Protein AF-A0A7W0JXG2-F1 (afdb_monomer_lite)

Sequence (205 aa):
MTPQEGWPNIRAFPPEVPLFDGLKARLDRLFREHTPADPRAYAAGLREALLEAKSGLTAMREGLGTTERELVAERKQLADAERRGRLAGAVPDPETVAVAERYAGRHRERILVLERKLVVQQDELALAEREVQEMSAQYRSAAGGTAGSASVDAAWRDLEAAGATRPASDEDRDVADADRRRREETVEAQLAYLKGKLGDKKRER

Foldseek 3Di:
DDDDDPDDDPPPDPPPPPVVVVLVVVVVVLVVVDPPPDLVVNLVVLLVSLLVLQVVLVVLVVVLVVLVVVLVVLVVQLVVLVVVLVVVVVDPDVVSNVVSVVSSVVSVVVNVVSVVVNVVSVVVSVVSVVVSVVSQVVSCVSVVHPNSVVVSVVVQVVVVVVPDDGRQDPVNVVVVVVVVVVVVVVVVVVVVVVVVVVVVVVVVD

pLDDT: mean 79.82, std 16.75, range [36.41, 98.56]

Structure (mmCIF, N/CA/C/O backbone):
data_AF-A0A7W0JXG2-F1
#
_entry.id   AF-A0A7W0JXG2-F1
#
loop_
_atom_site.group_PDB
_atom_site.id
_atom_site.type_symbol
_atom_site.label_atom_id
_atom_site.label_alt_id
_atom_site.label_comp_id
_atom_site.label_asym_id
_atom_site.label_entity_id
_atom_site.label_seq_id
_atom_site.pdbx_PDB_ins_code
_atom_site.Cartn_x
_atom_site.Cartn_y
_atom_site.Cartn_z
_atom_site.occupancy
_atom_site.B_iso_or_equiv
_atom_site.auth_seq_id
_atom_site.auth_comp_id
_atom_site.auth_asym_id
_atom_site.auth_atom_id
_atom_site.pdbx_PDB_model_num
ATOM 1 N N . MET A 1 1 ? -23.521 30.916 25.956 1.00 36.41 1 MET A N 1
ATOM 2 C CA . MET A 1 1 ? -22.355 30.022 26.118 1.00 36.41 1 MET A CA 1
ATOM 3 C C . MET A 1 1 ? -22.480 28.915 25.091 1.00 36.41 1 MET A C 1
ATOM 5 O O . MET A 1 1 ? -23.293 28.023 25.270 1.00 36.41 1 MET A O 1
ATOM 9 N N . THR A 1 2 ? -21.778 29.040 23.970 1.00 38.69 2 THR A N 1
ATOM 10 C CA . THR A 1 2 ? -21.726 28.031 22.906 1.00 38.69 2 THR A CA 1
ATOM 11 C C . THR A 1 2 ? -20.544 27.095 23.178 1.00 38.69 2 THR A C 1
ATOM 13 O O . THR A 1 2 ? -19.447 27.597 23.435 1.00 38.69 2 THR A O 1
ATOM 16 N N . PRO A 1 3 ? -20.715 25.761 23.163 1.00 47.50 3 PRO A N 1
ATOM 17 C CA . PRO A 1 3 ? -19.589 24.855 23.303 1.00 47.50 3 PRO A CA 1
ATOM 18 C C . PRO A 1 3 ? -18.863 24.756 21.961 1.00 47.50 3 PRO A C 1
ATOM 20 O O . PRO A 1 3 ? -19.457 24.409 20.943 1.00 47.50 3 PRO A O 1
ATOM 23 N N . GLN A 1 4 ? -17.573 25.092 21.968 1.00 40.12 4 GLN A N 1
ATOM 24 C CA . GLN A 1 4 ? -16.677 24.828 20.853 1.00 40.12 4 GLN A CA 1
ATOM 25 C C . GLN A 1 4 ? -16.460 23.319 20.725 1.00 40.12 4 GLN A C 1
ATOM 27 O O . GLN A 1 4 ? -15.814 22.696 21.567 1.00 40.12 4 GLN A O 1
ATOM 32 N N . GLU A 1 5 ? -16.991 22.734 19.657 1.00 40.34 5 GLU A N 1
ATOM 33 C CA . GLU A 1 5 ? -16.612 21.402 19.212 1.00 40.34 5 GLU A CA 1
ATOM 34 C C . GLU A 1 5 ? -15.186 21.463 18.644 1.00 40.34 5 GLU A C 1
ATOM 36 O O . GLU A 1 5 ? -14.931 22.041 17.588 1.00 40.34 5 GLU A O 1
ATOM 41 N N . GLY A 1 6 ? -14.228 20.894 19.374 1.00 38.97 6 GLY A N 1
ATOM 42 C CA . GLY A 1 6 ? -12.866 20.671 18.899 1.00 38.97 6 GLY A CA 1
ATOM 43 C C . GLY A 1 6 ? -12.814 19.432 18.011 1.00 38.97 6 GLY A C 1
ATOM 44 O O . GLY A 1 6 ? -12.586 18.323 18.492 1.00 38.97 6 GLY A O 1
ATOM 45 N N . TRP A 1 7 ? -13.047 19.617 16.715 1.00 50.09 7 TRP A N 1
ATOM 46 C CA . TRP A 1 7 ? -12.911 18.582 15.692 1.00 50.09 7 TRP A CA 1
ATOM 47 C C . TRP A 1 7 ? -11.423 18.347 15.369 1.00 50.09 7 TRP A C 1
ATOM 49 O O . TRP A 1 7 ? -10.731 19.302 15.008 1.00 50.09 7 TRP A O 1
ATOM 59 N N . PRO A 1 8 ? -10.888 17.113 15.427 1.00 42.25 8 PRO A N 1
ATOM 60 C CA . PRO A 1 8 ? -9.591 16.839 14.834 1.00 42.25 8 PRO A CA 1
ATOM 61 C C . PRO A 1 8 ? -9.745 16.796 13.309 1.00 42.25 8 PRO A C 1
ATOM 63 O O . PRO A 1 8 ? -10.365 15.897 12.748 1.00 42.25 8 PRO A O 1
ATOM 66 N N . ASN A 1 9 ? -9.186 17.832 12.687 1.00 40.38 9 ASN A N 1
ATOM 67 C CA . ASN A 1 9 ? -8.859 18.017 11.276 1.00 40.38 9 ASN A CA 1
ATOM 68 C C . ASN A 1 9 ? -8.860 16.703 10.463 1.00 40.38 9 ASN A C 1
ATOM 70 O O . ASN A 1 9 ? -7.904 15.922 10.522 1.00 40.38 9 ASN A O 1
ATOM 74 N N . ILE A 1 10 ? -9.936 16.470 9.700 1.00 44.62 10 ILE A N 1
ATOM 75 C CA . ILE A 1 10 ? -9.960 15.483 8.618 1.00 44.62 10 ILE A CA 1
ATOM 76 C C . ILE A 1 10 ? -8.889 15.962 7.646 1.00 44.62 10 ILE A C 1
ATOM 78 O O . ILE A 1 10 ? -9.117 16.916 6.906 1.00 44.62 10 ILE A O 1
ATOM 82 N N . ARG A 1 11 ? -7.695 15.357 7.690 1.00 42.81 11 ARG A N 1
ATOM 83 C CA . ARG A 1 11 ? -6.683 15.579 6.659 1.00 42.81 11 ARG A CA 1
ATOM 84 C C . ARG A 1 11 ? -7.369 15.285 5.333 1.00 42.81 11 ARG A C 1
ATOM 86 O O . ARG A 1 11 ? -7.703 14.133 5.064 1.00 42.81 11 ARG A O 1
ATOM 93 N N . ALA A 1 12 ? -7.645 16.341 4.571 1.00 42.06 12 ALA A N 1
ATOM 94 C CA . ALA A 1 12 ? -8.131 16.232 3.215 1.00 42.06 12 ALA A CA 1
ATOM 95 C C . ALA A 1 12 ? -7.192 15.265 2.495 1.00 42.06 12 ALA A C 1
ATOM 97 O O . ALA A 1 12 ? -5.982 15.503 2.436 1.00 42.06 12 ALA A O 1
ATOM 98 N N . PHE A 1 13 ? -7.739 14.142 2.035 1.00 43.66 13 PHE A N 1
ATOM 99 C CA . PHE A 1 13 ? -7.026 13.299 1.096 1.00 43.66 13 PHE A CA 1
ATOM 100 C C . PHE A 1 13 ? -6.722 14.189 -0.111 1.00 43.66 13 PHE A C 1
ATOM 102 O O . PHE A 1 13 ? -7.659 14.795 -0.643 1.00 43.66 13 PHE A O 1
ATOM 109 N N . PRO A 1 14 ? -5.444 14.368 -0.491 1.00 45.09 14 PRO A N 1
ATOM 110 C CA . PRO A 1 14 ? -5.141 15.118 -1.695 1.00 45.09 14 PRO A CA 1
ATOM 111 C C . PRO A 1 14 ? -5.881 14.446 -2.859 1.00 45.09 14 PRO A C 1
ATOM 113 O O . PRO A 1 14 ? -5.979 13.215 -2.869 1.00 45.09 14 PRO A O 1
ATOM 116 N N . PRO A 1 15 ? -6.439 15.214 -3.810 1.00 43.84 15 PRO A N 1
ATOM 117 C CA . PRO A 1 15 ? -6.987 14.620 -5.015 1.00 43.84 15 PRO A CA 1
ATOM 118 C C . PRO A 1 15 ? -5.847 13.870 -5.703 1.00 43.84 15 PRO A C 1
ATOM 120 O O . PRO A 1 15 ? -4.883 14.486 -6.161 1.00 43.84 15 PRO A O 1
ATOM 123 N N . GLU A 1 16 ? -5.927 12.540 -5.726 1.00 52.06 16 GLU A N 1
ATOM 124 C CA . GLU A 1 16 ? -5.092 11.736 -6.605 1.00 52.06 16 GLU A CA 1
ATOM 125 C C . GLU A 1 16 ? -5.496 12.128 -8.025 1.00 52.06 16 GLU A C 1
ATOM 127 O O . GLU A 1 16 ? -6.543 11.737 -8.538 1.00 52.06 16 GLU A O 1
ATOM 132 N N . VAL A 1 17 ? -4.700 13.001 -8.640 1.00 48.72 17 VAL A N 1
ATOM 133 C CA . VAL A 1 17 ? -4.700 13.131 -10.093 1.00 48.72 17 VAL A CA 1
ATOM 134 C C . VAL A 1 17 ? -4.421 11.719 -10.607 1.00 48.72 17 VAL A C 1
ATOM 136 O O . VAL A 1 17 ? -3.438 11.134 -10.143 1.00 48.72 17 VAL A O 1
ATOM 139 N N . PRO A 1 18 ? -5.244 11.141 -11.500 1.00 56.22 18 PRO A N 1
ATOM 140 C CA . PRO A 1 18 ? -4.969 9.819 -12.036 1.00 56.22 18 PRO A CA 1
ATOM 141 C C . PRO A 1 18 ? -3.676 9.904 -12.852 1.00 56.22 18 PRO A C 1
ATOM 143 O O . PRO A 1 18 ? -3.666 10.263 -14.028 1.00 56.22 18 PRO A O 1
ATOM 146 N N . LEU A 1 19 ? -2.556 9.605 -12.187 1.00 57.50 19 LEU A N 1
ATOM 147 C CA . LEU A 1 19 ? -1.200 9.546 -12.736 1.00 57.50 19 LEU A CA 1
ATOM 148 C C . LEU A 1 19 ? -1.177 8.652 -13.986 1.00 57.50 19 LEU A C 1
ATOM 150 O O . LEU A 1 19 ? -0.468 8.911 -14.957 1.00 57.50 19 LEU A O 1
ATOM 154 N N . PHE A 1 20 ? -2.046 7.644 -13.961 1.00 56.09 20 PHE A N 1
ATOM 155 C CA . PHE A 1 20 ? -2.240 6.663 -15.003 1.00 56.09 20 PHE A CA 1
ATOM 156 C C . PHE A 1 20 ? -2.844 7.225 -16.296 1.00 56.09 20 PHE A C 1
ATOM 158 O O . PHE A 1 20 ? -2.398 6.865 -17.384 1.00 56.09 20 PHE A O 1
ATOM 165 N N . ASP A 1 21 ? -3.780 8.174 -16.209 1.00 54.09 21 ASP A N 1
ATOM 166 C CA . ASP A 1 21 ? -4.360 8.813 -17.398 1.00 54.09 21 ASP A CA 1
ATOM 167 C C . ASP A 1 21 ? -3.335 9.711 -18.101 1.00 54.09 21 ASP A C 1
ATOM 169 O O . ASP A 1 21 ? -3.274 9.756 -19.332 1.00 54.09 21 ASP A O 1
ATOM 173 N N . GLY A 1 22 ? -2.473 10.377 -17.325 1.00 61.12 22 GLY A N 1
ATOM 174 C CA . GLY A 1 22 ? -1.347 11.147 -17.851 1.00 61.12 22 GLY A CA 1
ATOM 175 C C . GLY A 1 22 ? -0.308 10.261 -18.541 1.00 61.12 22 GLY A C 1
ATOM 176 O O . GLY A 1 22 ? 0.143 10.585 -19.643 1.00 61.12 22 GLY A O 1
ATOM 177 N N . LEU A 1 23 ? 0.021 9.116 -17.935 1.00 66.69 23 LEU A N 1
ATOM 178 C CA . LEU A 1 23 ? 0.948 8.133 -18.495 1.00 66.69 23 LEU A CA 1
ATOM 179 C C . LEU A 1 23 ? 0.395 7.505 -19.780 1.00 66.69 23 LEU A C 1
ATOM 181 O O . LEU A 1 23 ? 1.095 7.459 -20.789 1.00 66.69 23 LEU A O 1
ATOM 185 N N . LYS A 1 24 ? -0.877 7.094 -19.782 1.00 65.75 24 LYS A N 1
ATOM 186 C CA . LYS A 1 24 ? -1.551 6.499 -20.942 1.00 65.75 24 LYS A CA 1
ATOM 187 C C . LYS A 1 24 ? -1.678 7.490 -22.097 1.00 65.75 24 LYS A C 1
ATOM 189 O O . LYS A 1 24 ? -1.347 7.144 -23.226 1.00 65.75 24 LYS A O 1
ATOM 194 N N . ALA A 1 25 ? -2.069 8.737 -21.829 1.00 62.81 25 ALA A N 1
ATOM 195 C CA . ALA A 1 25 ? -2.131 9.780 -22.855 1.00 62.81 25 ALA A CA 1
ATOM 196 C C . ALA A 1 25 ? -0.746 10.099 -23.443 1.00 62.81 25 ALA A C 1
ATOM 198 O O . ALA A 1 25 ? -0.622 10.381 -24.638 1.00 62.81 25 ALA A O 1
ATOM 199 N N . ARG A 1 26 ? 0.306 10.032 -22.618 1.00 62.12 26 ARG A N 1
ATOM 200 C CA . ARG A 1 26 ? 1.692 10.226 -23.053 1.00 62.12 26 ARG A CA 1
ATOM 201 C C . ARG A 1 26 ? 2.206 9.037 -23.863 1.00 62.12 26 ARG A C 1
ATOM 203 O O . ARG A 1 26 ? 2.818 9.263 -24.901 1.00 62.12 26 ARG A O 1
ATOM 210 N N . LEU A 1 27 ? 1.898 7.806 -23.459 1.00 68.25 27 LEU A N 1
ATOM 211 C CA . LEU A 1 27 ? 2.199 6.584 -24.210 1.00 68.25 27 LEU A CA 1
ATOM 212 C C . LEU A 1 27 ? 1.473 6.566 -25.558 1.00 68.25 27 LEU A C 1
ATOM 214 O O . LEU A 1 27 ? 2.107 6.365 -26.588 1.00 68.25 27 LEU A O 1
ATOM 218 N N . ASP A 1 28 ? 0.178 6.882 -25.585 1.00 68.25 28 ASP A N 1
ATOM 219 C CA . ASP A 1 28 ? -0.609 6.973 -26.818 1.00 68.25 28 ASP A CA 1
ATOM 220 C C . ASP A 1 28 ? -0.091 8.055 -27.772 1.00 68.25 28 ASP A C 1
ATOM 222 O O . ASP A 1 28 ? -0.267 7.945 -28.988 1.00 68.25 28 ASP A O 1
ATOM 226 N N . ARG A 1 29 ? 0.527 9.116 -27.243 1.00 64.81 29 ARG A N 1
ATOM 227 C CA . ARG A 1 29 ? 1.221 10.131 -28.042 1.00 64.81 29 ARG A CA 1
ATOM 228 C C . ARG A 1 29 ? 2.536 9.592 -28.601 1.00 64.81 29 ARG A C 1
ATOM 230 O O . ARG A 1 29 ? 2.790 9.738 -29.791 1.00 64.81 29 ARG A O 1
ATOM 237 N N . LEU A 1 30 ? 3.320 8.918 -27.765 1.00 61.66 30 LEU A N 1
ATOM 238 C CA . LEU A 1 30 ? 4.614 8.331 -28.118 1.00 61.66 30 LEU A CA 1
ATOM 239 C C . LEU A 1 30 ? 4.469 7.243 -29.196 1.00 61.66 30 LEU A C 1
ATOM 241 O O . LEU A 1 30 ? 5.258 7.186 -30.134 1.00 61.66 30 LEU A O 1
ATOM 245 N N . PHE A 1 31 ? 3.409 6.434 -29.115 1.00 64.94 31 PHE A N 1
ATOM 246 C CA . PHE A 1 31 ? 3.072 5.435 -30.130 1.00 64.94 31 PHE A CA 1
ATOM 247 C C . PHE A 1 31 ? 2.508 6.050 -31.421 1.00 64.94 31 PHE A C 1
ATOM 249 O O . PHE A 1 31 ? 2.726 5.496 -32.496 1.00 64.94 31 PHE A O 1
ATOM 256 N N . ARG A 1 32 ? 1.815 7.199 -31.351 1.00 60.06 32 ARG A N 1
ATOM 257 C CA . ARG A 1 32 ? 1.292 7.909 -32.537 1.00 60.06 32 ARG A CA 1
ATOM 258 C C . ARG A 1 32 ? 2.357 8.701 -33.296 1.00 60.06 32 ARG A C 1
ATOM 260 O O . ARG A 1 32 ? 2.255 8.820 -34.513 1.00 60.06 32 ARG A O 1
ATOM 267 N N . GLU A 1 33 ? 3.359 9.240 -32.606 1.00 55.81 33 GLU A N 1
ATOM 268 C CA . GLU A 1 33 ? 4.417 10.061 -33.214 1.00 55.81 33 GLU A CA 1
ATOM 269 C C . GLU A 1 33 ? 5.571 9.220 -33.812 1.00 55.81 33 GLU A C 1
ATOM 271 O O . GLU A 1 33 ? 6.369 9.741 -34.593 1.00 55.81 33 GLU A O 1
ATOM 276 N N . HIS A 1 34 ? 5.641 7.908 -33.540 1.00 50.28 34 HIS A N 1
ATOM 277 C CA . HIS A 1 34 ? 6.722 7.031 -34.011 1.00 50.28 34 HIS A CA 1
ATOM 278 C C . HIS A 1 34 ? 6.256 5.912 -34.963 1.00 50.28 34 HIS A C 1
ATOM 280 O O . HIS A 1 34 ? 6.024 4.774 -34.573 1.00 50.28 34 HIS A O 1
ATOM 286 N N . THR A 1 35 ? 6.234 6.214 -36.264 1.00 50.00 35 THR A N 1
ATOM 287 C CA . THR A 1 35 ? 6.573 5.225 -37.318 1.00 50.00 35 THR A CA 1
ATOM 288 C C . THR A 1 35 ? 8.120 5.148 -37.370 1.00 50.00 35 THR A C 1
ATOM 290 O O . THR A 1 35 ? 8.752 6.167 -37.081 1.00 50.00 35 THR A O 1
ATOM 293 N N . PRO A 1 36 ? 8.784 3.996 -37.616 1.00 50.53 36 PRO A N 1
ATOM 294 C CA . PRO A 1 36 ? 10.115 3.701 -37.069 1.00 50.53 36 PRO A CA 1
ATOM 295 C C . PRO A 1 36 ? 11.222 4.507 -37.765 1.00 50.53 36 PRO A C 1
ATOM 297 O O . PRO A 1 36 ? 11.806 4.055 -38.744 1.00 50.53 36 PRO A O 1
ATOM 300 N N . ALA A 1 37 ? 11.508 5.709 -37.267 1.00 55.19 37 ALA A N 1
ATOM 301 C CA . ALA A 1 37 ? 12.565 6.562 -37.809 1.00 55.19 37 ALA A CA 1
ATOM 302 C C . ALA A 1 37 ? 13.879 6.470 -37.012 1.00 55.19 37 ALA A C 1
ATOM 304 O O . ALA A 1 37 ? 14.941 6.674 -37.589 1.00 55.19 37 ALA A O 1
ATOM 305 N N . ASP A 1 38 ? 13.841 6.107 -35.722 1.00 72.56 38 ASP A N 1
ATOM 306 C CA . ASP A 1 38 ? 15.058 5.865 -34.937 1.00 72.56 38 ASP A CA 1
ATOM 307 C C . ASP A 1 38 ? 14.810 4.912 -33.743 1.00 72.56 38 ASP A C 1
ATOM 309 O O . ASP A 1 38 ? 14.254 5.320 -32.717 1.00 72.56 38 ASP A O 1
ATOM 313 N N . PRO A 1 39 ? 15.245 3.640 -33.834 1.00 75.06 39 PRO A N 1
ATOM 314 C CA . PRO A 1 39 ? 15.178 2.680 -32.731 1.00 75.06 39 PRO A CA 1
ATOM 315 C C . PRO A 1 39 ? 15.864 3.161 -31.445 1.00 75.06 39 PRO A C 1
ATOM 317 O O . PRO A 1 39 ? 15.450 2.778 -30.350 1.00 75.06 39 PRO A O 1
ATOM 320 N N . ARG A 1 40 ? 16.897 4.013 -31.548 1.00 79.06 40 ARG A N 1
ATOM 321 C CA . ARG A 1 40 ? 17.605 4.546 -30.375 1.00 79.06 40 ARG A CA 1
ATOM 322 C C . ARG A 1 40 ? 16.776 5.594 -29.649 1.00 79.06 40 ARG A C 1
ATOM 324 O O . ARG A 1 40 ? 16.708 5.548 -28.423 1.00 79.06 40 ARG A O 1
ATOM 331 N N . ALA A 1 41 ? 16.124 6.492 -30.385 1.00 80.94 41 ALA A N 1
ATOM 332 C CA . ALA A 1 41 ? 15.205 7.469 -29.807 1.00 80.94 41 ALA A CA 1
ATOM 333 C C . ALA A 1 41 ? 14.031 6.776 -29.095 1.00 80.94 41 ALA A C 1
ATOM 335 O O . ALA A 1 41 ? 13.697 7.128 -27.965 1.00 80.94 41 ALA A O 1
ATOM 336 N N . TYR A 1 42 ? 13.476 5.722 -29.704 1.00 78.94 42 TYR A N 1
ATOM 337 C CA . TYR A 1 42 ? 12.428 4.908 -29.085 1.00 78.94 42 TYR A CA 1
ATOM 338 C C . TYR A 1 42 ? 12.901 4.228 -27.788 1.00 78.94 42 TYR A C 1
ATOM 340 O O . TYR A 1 42 ? 12.234 4.315 -26.756 1.00 78.94 42 TYR A O 1
ATOM 348 N N . ALA A 1 43 ? 14.085 3.606 -27.801 1.00 84.31 43 ALA A N 1
ATOM 349 C CA . ALA A 1 43 ? 14.665 2.990 -26.608 1.00 84.31 43 ALA A CA 1
ATOM 350 C C . ALA A 1 43 ? 14.951 4.015 -25.492 1.00 84.31 43 ALA A C 1
ATOM 352 O O . ALA A 1 43 ? 14.744 3.713 -24.317 1.00 84.31 43 ALA A O 1
ATOM 353 N N . ALA A 1 44 ? 15.390 5.229 -25.839 1.00 84.94 44 ALA A N 1
ATOM 354 C CA . ALA A 1 44 ? 15.604 6.306 -24.874 1.00 84.94 44 ALA A CA 1
ATOM 355 C C . ALA A 1 44 ? 14.289 6.765 -24.219 1.00 84.94 44 ALA A C 1
ATOM 357 O O . ALA A 1 44 ? 14.241 6.900 -22.997 1.00 84.94 44 ALA A O 1
ATOM 358 N N . GLY A 1 45 ? 13.215 6.921 -25.001 1.00 84.38 45 GLY A N 1
ATOM 359 C CA . GLY A 1 45 ? 11.887 7.252 -24.473 1.00 84.38 45 GLY A CA 1
ATOM 360 C C . GLY A 1 45 ? 11.328 6.164 -23.550 1.00 84.38 45 GLY A C 1
ATOM 361 O O . GLY A 1 45 ? 10.835 6.462 -22.464 1.00 84.38 45 GLY A O 1
ATOM 362 N N . LEU A 1 46 ? 11.477 4.888 -23.928 1.00 85.00 46 LEU A N 1
ATOM 363 C CA . LEU A 1 46 ? 11.092 3.755 -23.078 1.00 85.00 46 LEU A CA 1
ATOM 364 C C . LEU A 1 46 ? 11.889 3.698 -21.771 1.00 85.00 46 LEU A C 1
ATOM 366 O O . LEU A 1 46 ? 11.327 3.395 -20.722 1.00 85.00 46 LEU A O 1
ATOM 370 N N . ARG A 1 47 ? 13.193 3.995 -21.816 1.00 86.94 47 ARG A N 1
ATOM 371 C CA . ARG A 1 47 ? 14.036 4.075 -20.618 1.00 86.94 47 ARG A CA 1
ATOM 372 C C . ARG A 1 47 ? 13.512 5.132 -19.649 1.00 86.94 47 ARG A C 1
ATOM 374 O O . ARG A 1 47 ? 13.396 4.834 -18.467 1.00 86.94 47 ARG A O 1
ATOM 381 N N . GLU A 1 48 ? 13.219 6.340 -20.127 1.00 88.00 48 GLU A N 1
ATOM 382 C CA . GLU A 1 48 ? 12.702 7.428 -19.285 1.00 88.00 48 GLU A CA 1
ATOM 383 C C . GLU A 1 48 ? 11.355 7.050 -18.652 1.00 88.00 48 GLU A C 1
ATOM 385 O O . GLU A 1 48 ? 11.214 7.112 -17.431 1.00 88.00 48 GLU A O 1
ATOM 390 N N . ALA A 1 49 ? 10.419 6.536 -19.457 1.00 87.31 49 ALA A N 1
ATOM 391 C CA . ALA A 1 49 ? 9.120 6.065 -18.976 1.00 87.31 49 ALA A CA 1
ATOM 392 C C . ALA A 1 49 ? 9.248 4.933 -17.939 1.00 87.31 4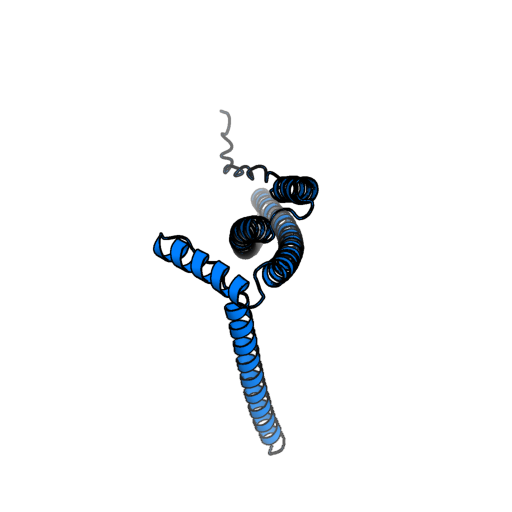9 ALA A C 1
ATOM 394 O O . ALA A 1 49 ? 8.510 4.900 -16.956 1.00 87.31 49 ALA A O 1
ATOM 395 N N . LEU A 1 50 ? 10.213 4.022 -18.109 1.00 88.38 50 LEU A N 1
ATOM 396 C CA . LEU A 1 50 ? 10.491 2.956 -17.143 1.00 88.38 50 LEU A CA 1
ATOM 397 C C . LEU A 1 50 ? 11.069 3.470 -15.827 1.00 88.38 50 LEU A C 1
ATOM 399 O O . LEU A 1 50 ? 10.750 2.916 -14.775 1.00 88.38 50 LEU A O 1
ATOM 403 N N . LEU A 1 51 ? 11.930 4.490 -15.863 1.00 88.56 51 LEU A N 1
ATOM 404 C CA . LEU A 1 51 ? 12.433 5.126 -14.643 1.00 88.56 51 LEU A CA 1
ATOM 405 C C . LEU A 1 51 ? 11.280 5.789 -13.882 1.00 88.56 51 LEU A C 1
ATOM 407 O O . LEU A 1 51 ? 11.127 5.555 -12.683 1.00 88.56 51 LEU A O 1
ATOM 411 N N . GLU A 1 52 ? 10.422 6.529 -14.582 1.00 87.12 52 GLU A N 1
ATOM 412 C CA . GLU A 1 52 ? 9.243 7.159 -13.987 1.00 87.12 52 GLU A CA 1
ATOM 413 C C . GLU A 1 52 ? 8.284 6.113 -13.394 1.00 87.12 52 GLU A C 1
ATOM 415 O O . GLU A 1 52 ? 7.956 6.178 -12.208 1.00 87.12 52 GLU A O 1
ATOM 420 N N . ALA A 1 53 ? 7.921 5.082 -14.160 1.00 86.75 53 ALA A N 1
ATOM 421 C CA . ALA A 1 53 ? 7.011 4.032 -13.708 1.00 86.75 53 ALA A CA 1
ATOM 422 C C . ALA A 1 53 ? 7.564 3.242 -12.510 1.00 86.75 53 ALA A C 1
ATOM 424 O O . ALA A 1 53 ? 6.840 2.965 -11.553 1.00 86.75 53 ALA A O 1
ATOM 425 N N . LYS A 1 54 ? 8.868 2.927 -12.506 1.00 88.19 54 LYS A N 1
ATOM 426 C CA . LYS A 1 54 ? 9.518 2.266 -11.363 1.00 88.19 54 LYS A CA 1
ATOM 427 C C . LYS A 1 54 ? 9.511 3.148 -10.111 1.00 88.19 54 LYS A C 1
ATOM 429 O O . LYS A 1 54 ? 9.336 2.616 -9.018 1.00 88.19 54 LYS A O 1
ATOM 434 N N . SER A 1 55 ? 9.654 4.467 -10.256 1.00 88.44 55 SER A N 1
ATOM 435 C CA . SER A 1 55 ? 9.521 5.400 -9.129 1.00 88.44 55 SER A CA 1
ATOM 436 C C . SER A 1 55 ? 8.085 5.442 -8.586 1.00 88.44 55 SER A C 1
ATOM 438 O O . SER A 1 55 ? 7.883 5.377 -7.372 1.00 88.44 55 SER A O 1
ATOM 440 N N . GLY A 1 56 ? 7.089 5.431 -9.481 1.00 87.25 56 GLY A N 1
ATOM 441 C CA . GLY A 1 56 ? 5.670 5.328 -9.139 1.00 87.25 56 GLY A CA 1
ATOM 442 C C . GLY A 1 56 ? 5.348 4.055 -8.354 1.00 87.25 56 GLY A C 1
ATOM 443 O O . GLY A 1 56 ? 4.683 4.128 -7.323 1.00 87.25 56 GLY A O 1
ATOM 444 N N . LEU A 1 57 ? 5.900 2.904 -8.758 1.00 90.00 57 LEU A N 1
ATOM 445 C CA . LEU A 1 57 ? 5.746 1.647 -8.015 1.00 90.00 57 LEU A CA 1
ATOM 446 C C . LEU A 1 57 ? 6.271 1.734 -6.577 1.00 90.00 57 LEU A C 1
ATOM 448 O O . LEU A 1 57 ? 5.650 1.182 -5.668 1.00 90.00 57 LEU A O 1
ATOM 452 N N . THR A 1 58 ? 7.396 2.417 -6.346 1.00 87.94 58 THR A N 1
ATOM 453 C CA . THR A 1 58 ? 7.902 2.644 -4.981 1.00 87.94 58 THR A CA 1
ATOM 454 C C . THR A 1 58 ? 6.894 3.439 -4.161 1.00 87.94 58 THR A C 1
ATOM 456 O O . THR A 1 58 ? 6.518 3.002 -3.075 1.00 87.94 58 THR A O 1
ATOM 459 N N . ALA A 1 59 ? 6.387 4.548 -4.705 1.00 87.25 59 ALA A N 1
ATOM 460 C CA . ALA A 1 59 ? 5.397 5.377 -4.024 1.00 87.25 59 ALA A CA 1
ATOM 461 C C . ALA A 1 59 ? 4.096 4.607 -3.722 1.00 87.25 59 ALA A C 1
ATOM 463 O O . ALA A 1 59 ? 3.544 4.733 -2.629 1.00 87.25 59 ALA A O 1
ATOM 464 N N . MET A 1 60 ? 3.628 3.756 -4.644 1.00 90.75 60 MET A N 1
ATOM 465 C CA . MET A 1 60 ? 2.451 2.904 -4.424 1.00 90.75 60 MET A CA 1
ATOM 466 C C . MET A 1 60 ? 2.673 1.903 -3.286 1.00 90.75 60 MET A C 1
ATOM 468 O O . MET A 1 60 ? 1.813 1.758 -2.418 1.00 90.75 60 MET A O 1
ATOM 472 N N . ARG A 1 61 ? 3.842 1.252 -3.241 1.00 93.38 61 ARG A N 1
ATOM 473 C CA . ARG A 1 61 ? 4.202 0.316 -2.161 1.00 93.38 61 ARG A CA 1
ATOM 474 C C . ARG A 1 61 ? 4.321 1.012 -0.809 1.00 93.38 61 ARG A C 1
ATOM 476 O O . ARG A 1 61 ? 3.842 0.490 0.195 1.00 93.38 61 ARG A O 1
ATOM 483 N N . GLU A 1 62 ? 4.915 2.201 -0.766 1.00 90.94 62 GLU A N 1
ATOM 484 C CA . GLU A 1 62 ? 4.979 3.016 0.453 1.00 90.94 62 GLU A CA 1
ATOM 485 C C . GLU A 1 62 ? 3.587 3.462 0.918 1.00 90.94 62 GLU A C 1
ATOM 487 O O . GLU A 1 62 ? 3.280 3.425 2.117 1.00 90.94 62 GLU A O 1
ATOM 492 N N . GLY A 1 63 ? 2.724 3.845 -0.026 1.00 92.19 63 GLY A N 1
ATOM 493 C CA . GLY A 1 63 ? 1.323 4.167 0.222 1.00 92.19 63 GLY A CA 1
ATOM 494 C C . GLY A 1 63 ? 0.562 2.982 0.818 1.00 92.19 63 GLY A C 1
ATOM 495 O O . GLY A 1 63 ? -0.103 3.142 1.843 1.00 92.19 63 GLY A O 1
ATOM 496 N N . LEU A 1 64 ? 0.725 1.789 0.239 1.00 94.56 64 LEU A N 1
ATOM 497 C CA . LEU A 1 64 ? 0.156 0.540 0.745 1.00 94.56 64 LEU A CA 1
ATOM 498 C C . LEU A 1 64 ? 0.632 0.251 2.177 1.00 94.56 64 LEU A C 1
ATOM 500 O O . LEU A 1 64 ? -0.187 0.110 3.085 1.00 94.56 64 LEU A O 1
ATOM 504 N N . GLY A 1 65 ? 1.948 0.275 2.414 1.00 92.56 65 GLY A N 1
ATOM 505 C CA . GLY A 1 65 ? 2.521 0.046 3.743 1.00 92.56 65 GLY A CA 1
ATOM 506 C C . GLY A 1 65 ? 2.129 1.117 4.771 1.00 92.56 65 GLY A C 1
ATOM 507 O O . GLY A 1 65 ? 2.139 0.876 5.980 1.00 92.56 65 GLY A O 1
ATOM 508 N N . THR A 1 66 ? 1.771 2.325 4.332 1.00 96.25 66 THR A N 1
ATOM 509 C CA . THR A 1 66 ? 1.172 3.353 5.196 1.00 96.25 66 THR A CA 1
ATOM 510 C C . THR A 1 66 ? -0.256 2.978 5.585 1.00 96.25 66 THR A C 1
ATOM 512 O O . THR A 1 66 ? -0.556 2.954 6.779 1.00 96.25 66 THR A O 1
ATOM 515 N N . THR A 1 67 ? -1.104 2.606 4.621 1.00 95.81 67 THR A N 1
ATOM 516 C CA . THR A 1 67 ? -2.479 2.146 4.886 1.00 95.81 67 THR A CA 1
ATOM 517 C C . THR A 1 67 ? -2.501 0.930 5.819 1.00 95.81 67 THR A C 1
ATOM 519 O O . THR A 1 67 ? -3.310 0.882 6.744 1.00 95.81 67 THR A O 1
ATOM 522 N N . GLU A 1 68 ? -1.587 -0.028 5.647 1.00 97.69 68 GLU A N 1
ATOM 523 C CA . GLU A 1 68 ? -1.472 -1.199 6.529 1.00 97.69 68 GLU A CA 1
ATOM 524 C C . GLU A 1 68 ? -1.177 -0.807 7.983 1.00 97.69 68 GLU A C 1
ATOM 526 O O . GLU A 1 68 ? -1.835 -1.282 8.913 1.00 97.69 68 GLU A O 1
ATOM 531 N N . ARG A 1 69 ? -0.217 0.103 8.195 1.00 98.12 69 ARG A N 1
ATOM 532 C CA . ARG A 1 69 ? 0.117 0.621 9.531 1.00 98.12 69 ARG A CA 1
ATOM 533 C C . ARG A 1 69 ? -1.054 1.376 10.152 1.00 98.12 69 ARG A C 1
ATOM 535 O O . ARG A 1 69 ? -1.321 1.205 11.343 1.00 98.12 69 ARG A O 1
ATOM 542 N N . GLU A 1 70 ? -1.763 2.178 9.361 1.00 97.69 70 GLU A N 1
ATOM 543 C CA . GLU A 1 70 ? -2.976 2.869 9.805 1.00 97.69 70 GLU A CA 1
ATOM 544 C C . GLU A 1 70 ? -4.069 1.879 10.216 1.00 97.69 70 GLU A C 1
ATOM 546 O O . GLU A 1 70 ? -4.660 2.040 11.282 1.00 97.69 70 GLU A O 1
ATOM 551 N N . LEU A 1 71 ? -4.292 0.818 9.437 1.00 97.88 71 LEU A N 1
ATOM 552 C CA . LEU A 1 71 ? -5.279 -0.217 9.743 1.00 97.88 71 LEU A CA 1
ATOM 553 C C . LEU A 1 71 ? -4.950 -0.957 11.048 1.00 97.88 71 LEU A C 1
ATOM 555 O O . LEU A 1 71 ? -5.835 -1.184 11.876 1.00 97.88 71 LEU A O 1
ATOM 559 N N . VAL A 1 72 ? -3.678 -1.300 11.272 1.00 98.31 72 VAL A N 1
ATOM 560 C CA . VAL A 1 72 ? -3.219 -1.905 12.535 1.00 98.31 72 VAL A CA 1
ATOM 561 C C . VAL A 1 72 ? -3.451 -0.959 13.714 1.00 98.31 72 VAL A C 1
ATOM 563 O O . VAL A 1 72 ? -3.976 -1.376 14.751 1.00 98.31 72 VAL A O 1
ATOM 566 N N . ALA A 1 73 ? -3.089 0.317 13.564 1.00 97.81 73 ALA A N 1
ATOM 567 C CA . ALA A 1 73 ? -3.293 1.318 14.603 1.00 97.81 73 ALA A CA 1
ATOM 568 C C . ALA A 1 73 ? -4.784 1.503 14.924 1.00 97.81 73 ALA A C 1
ATOM 570 O O . ALA A 1 73 ? -5.161 1.511 16.095 1.00 97.81 73 ALA A O 1
ATOM 571 N N . GLU A 1 74 ? -5.639 1.585 13.907 1.00 98.25 74 GLU A N 1
ATOM 572 C CA . GLU A 1 74 ? -7.079 1.782 14.065 1.00 98.25 74 GLU A CA 1
ATOM 573 C C . GLU A 1 74 ? -7.753 0.580 14.748 1.00 98.25 74 GLU A C 1
ATOM 575 O O . GLU A 1 74 ? -8.559 0.757 15.661 1.00 98.25 74 GLU A O 1
ATOM 580 N N . ARG A 1 75 ? -7.362 -0.653 14.398 1.00 98.44 75 ARG A N 1
ATOM 581 C CA . ARG A 1 75 ? -7.826 -1.874 15.085 1.00 98.44 75 ARG A CA 1
ATOM 582 C C . ARG A 1 75 ? -7.466 -1.874 16.570 1.00 98.44 75 ARG A C 1
ATOM 584 O O . ARG A 1 75 ? -8.282 -2.271 17.402 1.00 98.44 75 ARG A O 1
ATOM 591 N N . LYS A 1 76 ? -6.272 -1.385 16.922 1.00 98.19 76 LYS A N 1
ATOM 592 C CA . LYS A 1 76 ? -5.876 -1.208 18.325 1.00 98.19 76 LYS A CA 1
ATOM 593 C C . LYS A 1 76 ? -6.756 -0.168 19.028 1.00 98.19 76 LYS A C 1
ATOM 595 O O . LYS A 1 76 ? -7.206 -0.421 20.143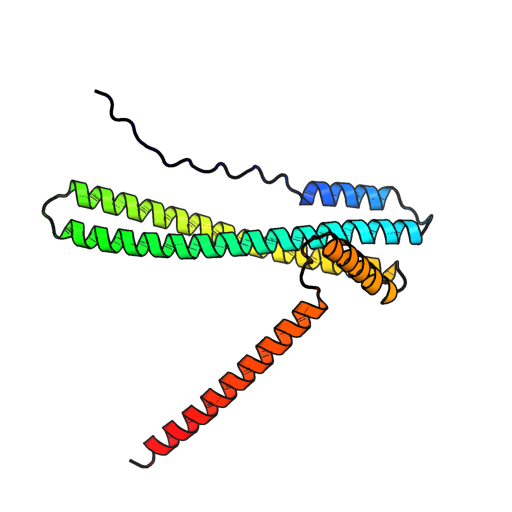 1.00 98.19 76 LYS A O 1
ATOM 600 N N . GLN A 1 77 ? -7.039 0.963 18.375 1.00 97.62 77 GLN A N 1
ATOM 601 C CA . GLN A 1 77 ? -7.931 1.988 18.931 1.00 97.62 77 GLN A CA 1
ATOM 602 C C . GLN A 1 77 ? -9.350 1.456 19.151 1.00 97.62 77 GLN A C 1
ATOM 604 O O . GLN A 1 77 ? -9.929 1.707 20.206 1.00 97.62 77 GLN A O 1
ATOM 609 N N . LEU A 1 78 ? -9.885 0.657 18.221 1.00 98.25 78 LEU A N 1
ATOM 610 C CA . LEU A 1 78 ? -11.179 -0.002 18.400 1.00 98.25 78 LEU A CA 1
ATOM 611 C C . LEU A 1 78 ? -11.181 -0.915 19.634 1.00 98.25 78 LEU A C 1
ATOM 613 O O . LEU A 1 78 ? -12.067 -0.796 20.478 1.00 98.25 78 LEU A O 1
ATOM 617 N N . ALA A 1 79 ? -10.180 -1.787 19.776 1.00 98.06 79 ALA A N 1
ATOM 618 C CA . ALA A 1 79 ? -10.086 -2.692 20.923 1.00 98.06 79 ALA A CA 1
ATOM 619 C C . ALA A 1 79 ? -10.002 -1.930 22.261 1.00 98.06 79 ALA A C 1
ATOM 621 O O . ALA A 1 79 ? -10.575 -2.348 23.275 1.00 98.06 79 ALA A O 1
ATOM 622 N N . ASP A 1 80 ? -9.307 -0.791 22.266 1.00 96.81 80 ASP A N 1
ATOM 623 C CA . ASP A 1 80 ? -9.211 0.102 23.417 1.00 96.81 80 ASP A CA 1
ATOM 624 C C . ASP A 1 80 ? -10.543 0.800 23.723 1.00 96.81 80 ASP A C 1
ATOM 626 O O . ASP A 1 80 ? -10.960 0.833 24.887 1.00 96.81 80 ASP A O 1
ATOM 630 N N . ALA A 1 81 ? -11.240 1.293 22.698 1.00 95.38 81 ALA A N 1
ATOM 631 C CA . ALA A 1 81 ? -12.560 1.903 22.815 1.00 95.38 81 ALA A CA 1
ATOM 632 C C . ALA A 1 81 ? -13.599 0.912 23.357 1.00 95.38 81 ALA A C 1
ATOM 634 O O . ALA A 1 81 ? -14.319 1.230 24.299 1.00 95.38 81 ALA A O 1
ATOM 635 N N . GLU A 1 82 ? -13.630 -0.314 22.838 1.00 96.62 82 GLU A N 1
ATOM 636 C CA . GLU A 1 82 ? -14.553 -1.356 23.296 1.00 96.62 82 GLU A CA 1
ATOM 637 C C . GLU A 1 82 ? -14.277 -1.780 24.738 1.00 96.62 82 GLU A C 1
ATOM 639 O O . GLU A 1 82 ? -15.205 -1.983 25.523 1.00 96.62 82 GLU A O 1
ATOM 644 N N . ARG A 1 83 ? -13.000 -1.886 25.127 1.00 96.44 83 ARG A N 1
ATOM 645 C CA . ARG A 1 83 ? -12.631 -2.168 26.519 1.00 96.44 83 ARG A CA 1
ATOM 646 C C . ARG A 1 83 ? -13.103 -1.059 27.454 1.00 96.44 83 ARG A C 1
ATOM 648 O O . ARG A 1 83 ? -13.658 -1.363 28.505 1.00 96.44 83 ARG A O 1
ATOM 655 N N . ARG A 1 84 ? -12.909 0.208 27.077 1.00 93.88 84 ARG A N 1
ATOM 656 C CA . ARG A 1 84 ? -13.399 1.356 27.856 1.00 93.88 84 ARG A CA 1
ATOM 657 C C . ARG A 1 84 ? -14.926 1.405 27.900 1.00 93.88 84 ARG A C 1
ATOM 659 O O . ARG A 1 84 ? -15.469 1.671 28.962 1.00 93.88 84 ARG A O 1
ATOM 666 N N . GLY A 1 85 ? -15.608 1.063 26.808 1.00 94.12 85 GLY A N 1
ATOM 667 C CA . GLY A 1 85 ? -17.067 0.948 26.774 1.00 94.12 85 GLY A CA 1
ATOM 668 C C . GLY A 1 85 ? -17.605 -0.108 27.739 1.00 94.12 85 GLY A C 1
ATOM 669 O O . GLY A 1 85 ? -18.559 0.153 28.462 1.00 94.12 85 GLY A O 1
ATOM 670 N N . ARG A 1 86 ? -16.939 -1.266 27.853 1.00 94.12 86 ARG A N 1
ATOM 671 C CA . ARG A 1 86 ? -17.298 -2.276 28.866 1.00 94.12 86 ARG A CA 1
ATOM 672 C C . ARG A 1 86 ? -17.133 -1.764 30.298 1.00 94.12 86 ARG A C 1
ATOM 674 O O . ARG A 1 86 ? -17.964 -2.074 31.142 1.00 94.12 86 ARG A O 1
ATOM 681 N N . LEU A 1 87 ? -16.085 -0.981 30.569 1.00 93.31 87 LEU A N 1
ATOM 682 C CA . LEU A 1 87 ? -15.892 -0.350 31.881 1.00 93.31 87 LEU A CA 1
ATOM 683 C C . LEU A 1 87 ? -16.965 0.708 32.164 1.00 93.31 87 LEU A C 1
ATOM 685 O O . LEU A 1 87 ? -17.469 0.767 33.279 1.00 93.31 87 LEU A O 1
ATOM 689 N N . ALA A 1 88 ? -17.346 1.498 31.158 1.00 90.75 88 ALA A N 1
ATOM 690 C CA . ALA A 1 88 ? -18.439 2.460 31.268 1.00 90.75 88 ALA A CA 1
ATOM 691 C C . ALA A 1 88 ? -19.776 1.782 31.593 1.00 90.75 88 ALA A C 1
ATOM 693 O O . ALA A 1 88 ? -20.511 2.273 32.439 1.00 90.75 88 ALA A O 1
ATOM 694 N N . GLY A 1 89 ? -20.056 0.617 30.999 1.00 89.88 89 GLY A N 1
ATOM 695 C CA . GLY A 1 89 ? -21.267 -0.158 31.295 1.00 89.88 89 GLY A CA 1
ATOM 696 C C . GLY A 1 89 ? -21.354 -0.686 32.731 1.00 89.88 89 GLY A C 1
ATOM 697 O O . GLY A 1 89 ? -22.433 -1.069 33.171 1.00 89.88 89 GLY A O 1
ATOM 698 N N . ALA A 1 90 ? -20.245 -0.698 33.478 1.00 90.75 90 ALA A N 1
ATOM 699 C CA . ALA A 1 90 ? -20.239 -1.045 34.898 1.00 90.75 90 ALA A CA 1
ATOM 700 C C . ALA A 1 90 ? -20.625 0.137 35.812 1.00 90.75 90 ALA A C 1
ATOM 702 O O . ALA A 1 90 ? -20.773 -0.047 37.020 1.00 90.75 90 ALA A O 1
ATOM 703 N N . VAL A 1 91 ? -20.777 1.343 35.255 1.00 86.62 91 VAL A N 1
ATOM 704 C CA . VAL A 1 91 ? -21.173 2.566 35.963 1.00 86.62 91 VAL A CA 1
ATOM 705 C C . VAL A 1 91 ? -22.628 2.893 35.596 1.00 86.62 91 VAL A C 1
ATOM 707 O O . VAL A 1 91 ? -23.000 2.747 34.432 1.00 86.62 91 VAL A O 1
ATOM 710 N N . PRO A 1 92 ? -23.475 3.352 36.538 1.00 84.44 92 PRO A N 1
ATOM 711 C CA . PRO A 1 92 ? -24.864 3.725 36.257 1.00 84.44 92 PRO A CA 1
ATOM 712 C C . PRO A 1 92 ? -24.964 5.097 35.560 1.00 84.44 92 PRO A C 1
ATOM 714 O O . PRO A 1 92 ? -25.693 5.977 36.009 1.00 84.44 92 PRO A O 1
ATOM 717 N N . ASP A 1 93 ? -24.213 5.287 34.474 1.00 94.06 93 ASP A N 1
ATOM 718 C CA . ASP A 1 93 ? -24.242 6.479 33.627 1.00 94.06 93 ASP A CA 1
ATOM 719 C C . ASP A 1 93 ? -24.477 6.077 32.156 1.00 94.06 93 ASP A C 1
ATOM 721 O O . ASP A 1 93 ? -23.533 5.707 31.444 1.00 94.06 93 ASP A O 1
ATOM 725 N N . PRO A 1 94 ? -25.735 6.129 31.683 1.00 90.38 94 PRO A N 1
ATOM 726 C CA . PRO A 1 94 ? -26.078 5.731 30.323 1.00 90.38 94 PRO A CA 1
ATOM 727 C C . PRO A 1 94 ? -25.490 6.666 29.258 1.00 90.38 94 PRO A C 1
ATOM 729 O O . PRO A 1 94 ? -25.266 6.222 28.130 1.00 90.38 94 PRO A O 1
ATOM 732 N N . GLU A 1 95 ? -25.201 7.932 29.583 1.00 93.31 95 GLU A N 1
ATOM 733 C CA . GLU A 1 95 ? -24.613 8.867 28.618 1.00 93.31 95 GLU A CA 1
ATOM 734 C C . GLU A 1 95 ? -23.178 8.458 28.280 1.00 93.31 95 GLU A C 1
ATOM 736 O O . GLU A 1 95 ? -22.805 8.405 27.104 1.00 93.31 95 GLU A O 1
ATOM 741 N N . THR A 1 96 ? -22.387 8.074 29.287 1.00 93.06 96 THR A N 1
ATOM 742 C CA . THR A 1 96 ? -21.017 7.586 29.071 1.00 93.06 96 THR A CA 1
ATOM 743 C C . THR A 1 96 ? -20.997 6.306 28.227 1.00 93.06 96 THR A C 1
ATOM 745 O O . THR A 1 96 ? -20.141 6.164 27.347 1.00 93.06 96 THR A O 1
ATOM 748 N N . VAL A 1 97 ? -21.954 5.391 28.430 1.00 93.81 97 VAL A N 1
ATOM 749 C CA . VAL A 1 97 ? -22.087 4.179 27.600 1.00 93.81 97 VAL A CA 1
ATOM 750 C C . VAL A 1 97 ? -22.382 4.544 26.145 1.00 93.81 97 VAL A C 1
ATOM 752 O O . VAL A 1 97 ? -21.665 4.096 25.248 1.00 93.81 97 VAL A O 1
ATOM 755 N N . ALA A 1 98 ? -23.360 5.421 25.904 1.00 93.81 98 ALA A N 1
ATOM 756 C CA . ALA A 1 98 ? -23.726 5.854 24.556 1.00 93.81 98 ALA A CA 1
ATOM 757 C C . ALA A 1 98 ? -22.559 6.546 23.823 1.00 93.81 98 ALA A C 1
ATOM 759 O O . ALA A 1 98 ? -22.322 6.313 22.633 1.00 93.81 98 ALA A O 1
ATOM 760 N N . VAL A 1 99 ? -21.778 7.370 24.531 1.00 94.81 99 VAL A N 1
ATOM 761 C CA . VAL A 1 99 ? -20.579 8.011 23.970 1.00 94.81 99 VAL A CA 1
ATOM 762 C C . VAL A 1 99 ? -19.521 6.972 23.594 1.00 94.81 99 VAL A C 1
ATOM 764 O O . VAL A 1 99 ? -18.938 7.061 22.508 1.00 94.81 99 VAL A O 1
ATOM 767 N N . ALA A 1 100 ? -19.282 5.975 24.448 1.00 93.56 100 ALA A N 1
ATOM 768 C CA . ALA A 1 100 ? -18.318 4.916 24.168 1.00 93.56 100 ALA A CA 1
ATOM 769 C C . ALA A 1 100 ? -18.730 4.064 22.955 1.00 93.56 100 ALA A C 1
ATOM 771 O O . ALA A 1 100 ? -17.888 3.761 22.104 1.00 93.56 100 ALA A O 1
ATOM 772 N N . GLU A 1 101 ? -20.018 3.735 22.827 1.00 94.69 101 GLU A N 1
ATOM 773 C CA . GLU A 1 101 ? -20.562 3.017 21.669 1.00 94.69 101 GLU A CA 1
ATOM 774 C C . GLU A 1 101 ? -20.385 3.808 20.374 1.00 94.69 101 GLU A C 1
ATOM 776 O O . GLU A 1 101 ? -19.882 3.264 19.387 1.00 94.69 101 GLU A O 1
ATOM 781 N N . ARG A 1 102 ? -20.709 5.108 20.381 1.00 96.62 102 ARG A N 1
ATOM 782 C CA . ARG A 1 102 ? -20.499 5.986 19.221 1.00 96.62 102 ARG A CA 1
ATOM 783 C C . ARG A 1 102 ? -19.019 6.075 18.847 1.00 96.62 102 ARG A C 1
ATOM 785 O O . ARG A 1 102 ? -18.681 6.067 17.664 1.00 96.62 102 ARG A O 1
ATOM 792 N N . TYR A 1 103 ? -18.127 6.146 19.836 1.00 95.81 103 TYR A N 1
ATOM 793 C CA . TYR A 1 103 ? -16.683 6.192 19.604 1.00 95.81 103 TYR A CA 1
ATOM 794 C C . TYR A 1 103 ? -16.173 4.896 18.955 1.00 95.81 103 TYR A C 1
ATOM 796 O O . TYR A 1 103 ? -15.486 4.953 17.935 1.00 95.81 103 TYR A O 1
ATOM 804 N N . ALA A 1 104 ? -16.577 3.734 19.479 1.00 96.75 104 ALA A N 1
ATOM 805 C CA . ALA A 1 104 ? -16.259 2.435 18.888 1.00 96.75 104 ALA A CA 1
ATOM 806 C C . ALA A 1 104 ? -16.861 2.275 17.480 1.00 96.75 104 ALA A C 1
ATOM 808 O O . ALA A 1 104 ? -16.188 1.778 16.579 1.00 96.75 104 ALA A O 1
ATOM 809 N N . GLY A 1 105 ? -18.093 2.748 17.260 1.00 97.81 105 GLY A N 1
ATOM 810 C CA . GLY A 1 105 ? -18.748 2.758 15.949 1.00 97.81 105 GLY A CA 1
ATOM 811 C C . GLY A 1 105 ? -17.916 3.469 14.881 1.00 97.81 105 GLY A C 1
ATOM 812 O O . GLY A 1 105 ? -17.634 2.881 13.840 1.00 97.81 105 GLY A O 1
ATOM 813 N N . ARG A 1 106 ? -17.410 4.673 15.182 1.00 97.75 106 ARG A N 1
ATOM 814 C CA . ARG A 1 106 ? -16.546 5.425 14.252 1.00 97.75 106 ARG A CA 1
ATOM 815 C C . ARG A 1 106 ? -15.258 4.683 13.891 1.00 97.75 106 ARG A C 1
ATOM 817 O O . ARG A 1 106 ? -14.847 4.707 12.735 1.00 97.75 106 ARG A O 1
ATOM 824 N N . HIS A 1 107 ? -14.633 4.002 14.853 1.00 98.19 107 HIS A N 1
ATOM 825 C CA . HIS A 1 107 ? -13.445 3.191 14.573 1.00 98.19 107 HIS A CA 1
ATOM 826 C C . HIS A 1 107 ? -13.764 1.999 13.660 1.00 98.19 107 HIS A C 1
ATOM 828 O O . HIS A 1 107 ? -12.996 1.711 12.745 1.00 98.19 107 HIS A O 1
ATOM 834 N N . ARG A 1 108 ? -14.917 1.337 13.845 1.00 98.50 108 ARG A N 1
ATOM 835 C CA . ARG A 1 108 ? -15.363 0.257 12.942 1.00 98.50 108 ARG A CA 1
ATOM 836 C C . ARG A 1 108 ? -15.587 0.768 11.523 1.00 98.50 108 ARG A C 1
ATOM 838 O O . ARG A 1 108 ? -15.100 0.159 10.577 1.00 98.50 108 ARG A O 1
ATOM 845 N N . GLU A 1 109 ? -16.267 1.901 11.373 1.00 98.56 109 GLU A N 1
ATOM 846 C CA . GLU A 1 109 ? -16.476 2.535 10.065 1.00 98.56 109 GLU A CA 1
ATOM 847 C C . GLU A 1 109 ? -15.145 2.865 9.381 1.00 98.56 109 GLU A C 1
ATOM 849 O O . GLU A 1 109 ? -14.955 2.556 8.203 1.00 98.56 109 GLU A O 1
ATOM 854 N N . ARG A 1 110 ? -14.190 3.432 10.127 1.00 98.25 110 ARG A N 1
ATOM 855 C CA . ARG A 1 110 ? -12.864 3.758 9.598 1.00 98.25 110 ARG A CA 1
ATOM 856 C C . ARG A 1 110 ? -12.071 2.517 9.196 1.00 98.25 110 ARG A C 1
ATOM 858 O O . ARG A 1 110 ? -11.454 2.534 8.134 1.00 98.25 110 ARG A O 1
ATOM 865 N N . ILE A 1 111 ? -12.125 1.441 9.983 1.00 98.38 111 ILE A N 1
ATOM 866 C CA . ILE A 1 111 ? -11.527 0.145 9.624 1.00 98.38 111 ILE A CA 1
ATOM 867 C C . ILE A 1 111 ? -12.096 -0.355 8.297 1.00 98.38 111 ILE A C 1
ATOM 869 O O . ILE A 1 111 ? -11.321 -0.678 7.406 1.00 98.38 111 ILE A O 1
ATOM 873 N N . LEU A 1 112 ? -13.420 -0.330 8.117 1.00 98.31 112 LEU A N 1
ATOM 874 C CA . LEU A 1 112 ? -14.051 -0.775 6.869 1.00 98.31 112 LEU A CA 1
ATOM 875 C C . LEU A 1 112 ? -13.597 0.049 5.655 1.00 98.31 112 LEU A C 1
ATOM 877 O O . LEU A 1 112 ? -13.434 -0.490 4.560 1.00 98.31 112 LEU A O 1
ATOM 881 N N . VAL A 1 113 ? -13.407 1.361 5.822 1.00 98.50 113 VAL A N 1
ATOM 882 C CA . VAL A 1 113 ? -12.863 2.225 4.761 1.00 98.50 113 VAL A CA 1
ATOM 883 C C . VAL A 1 113 ? -11.412 1.857 4.449 1.00 98.50 113 VAL A C 1
ATOM 885 O O . VAL A 1 113 ? -11.068 1.711 3.278 1.00 98.50 113 VAL A O 1
ATOM 888 N N . LEU A 1 114 ? -10.575 1.683 5.475 1.00 97.69 114 LEU A N 1
ATOM 889 C CA . LEU A 1 114 ? -9.165 1.320 5.316 1.00 97.69 114 LEU A CA 1
ATOM 890 C C . LEU A 1 114 ? -8.993 -0.064 4.682 1.00 97.69 114 LEU A C 1
ATOM 892 O O . LEU A 1 114 ? -8.122 -0.230 3.837 1.00 97.69 114 LEU A O 1
ATOM 896 N N . GLU A 1 115 ? -9.840 -1.034 5.024 1.00 98.25 115 GLU A N 1
ATOM 897 C CA . GLU A 1 115 ? -9.833 -2.369 4.415 1.00 98.25 115 GLU A CA 1
ATOM 898 C C . GLU A 1 115 ? -10.185 -2.314 2.927 1.00 98.25 115 GLU A C 1
ATOM 900 O O . GLU A 1 115 ? -9.480 -2.905 2.113 1.00 98.25 115 GLU A O 1
ATOM 905 N N . ARG A 1 116 ? -11.214 -1.548 2.539 1.00 98.19 116 ARG A N 1
ATOM 906 C CA . ARG A 1 116 ? -11.528 -1.343 1.114 1.00 98.19 116 ARG A CA 1
ATOM 907 C C . ARG A 1 116 ? -10.397 -0.635 0.379 1.00 98.19 116 ARG A C 1
ATOM 909 O O . ARG A 1 116 ? -10.048 -1.037 -0.725 1.00 98.19 116 ARG A O 1
ATOM 916 N N . LYS A 1 117 ? -9.815 0.398 0.994 1.00 96.81 117 LYS A N 1
ATOM 917 C CA . LYS A 1 117 ? -8.663 1.109 0.432 1.00 96.81 117 LYS A CA 1
ATOM 918 C C . LYS A 1 117 ? -7.480 0.164 0.223 1.00 96.81 117 LYS A C 1
ATOM 920 O O . LYS A 1 117 ? -6.846 0.239 -0.820 1.00 96.81 117 LYS A O 1
ATOM 925 N N . LEU A 1 118 ? -7.208 -0.721 1.182 1.00 96.88 118 LEU A N 1
ATOM 926 C CA . LEU A 1 118 ? -6.124 -1.695 1.093 1.00 96.88 118 LEU A CA 1
ATOM 927 C C . LEU A 1 118 ? -6.301 -2.619 -0.116 1.00 96.88 118 LEU A C 1
ATOM 929 O O . LEU A 1 118 ? -5.359 -2.781 -0.881 1.00 96.88 118 LEU A O 1
ATOM 933 N N . VAL A 1 119 ? -7.506 -3.166 -0.313 1.00 96.31 119 VAL A N 1
ATOM 934 C CA . VAL A 1 119 ? -7.814 -4.029 -1.468 1.00 96.31 119 VAL A CA 1
ATOM 935 C C . VAL A 1 119 ? -7.591 -3.282 -2.781 1.00 96.31 119 VAL A C 1
ATOM 937 O O . VAL A 1 119 ? -6.850 -3.759 -3.630 1.00 96.31 119 VAL A O 1
ATOM 940 N N . VAL A 1 120 ? -8.143 -2.071 -2.912 1.00 96.94 120 VAL A N 1
ATOM 941 C CA . VAL A 1 120 ? -7.948 -1.253 -4.121 1.00 96.94 120 VAL A CA 1
ATOM 942 C C . VAL A 1 120 ? -6.462 -0.976 -4.359 1.00 96.94 120 VAL A C 1
ATOM 944 O O . VAL A 1 120 ? -5.973 -1.174 -5.461 1.00 96.94 120 VAL A O 1
ATOM 947 N N . GLN A 1 121 ? -5.705 -0.587 -3.331 1.00 92.75 121 GLN A N 1
ATOM 948 C CA . GLN A 1 121 ? -4.269 -0.328 -3.477 1.00 92.75 121 GLN A CA 1
ATOM 949 C C . GLN A 1 121 ? -3.469 -1.575 -3.880 1.00 92.75 121 GLN A C 1
ATOM 951 O O . GLN A 1 121 ? -2.484 -1.445 -4.604 1.00 92.75 121 GLN A O 1
ATOM 956 N N . GLN A 1 122 ? -3.871 -2.767 -3.432 1.00 96.56 122 GLN A N 1
ATOM 957 C CA . GLN A 1 122 ? -3.256 -4.030 -3.851 1.00 96.56 122 GLN A CA 1
ATOM 958 C C . GLN A 1 122 ? -3.560 -4.346 -5.319 1.00 96.56 122 GLN A C 1
ATOM 960 O O . GLN A 1 122 ? -2.647 -4.720 -6.056 1.00 96.56 122 GLN A O 1
ATOM 965 N N . ASP A 1 123 ? -4.806 -4.151 -5.754 1.00 93.38 123 ASP A N 1
ATOM 966 C CA . ASP A 1 123 ? -5.220 -4.376 -7.142 1.00 93.38 123 ASP A CA 1
ATOM 967 C C . ASP A 1 123 ? -4.513 -3.410 -8.107 1.00 93.38 123 ASP A C 1
ATOM 969 O O . ASP A 1 123 ? -3.973 -3.837 -9.132 1.00 93.38 123 ASP A O 1
ATOM 973 N N . GLU A 1 124 ? -4.444 -2.125 -7.747 1.00 94.12 124 GLU A N 1
ATOM 974 C CA . GLU A 1 124 ? -3.727 -1.092 -8.504 1.00 94.12 124 GLU A CA 1
ATOM 975 C C . GLU A 1 124 ? -2.224 -1.387 -8.574 1.00 94.12 124 GLU A C 1
ATOM 977 O O . GLU A 1 124 ? -1.618 -1.307 -9.643 1.00 94.12 124 GLU A O 1
ATOM 982 N N . LEU A 1 125 ? -1.607 -1.788 -7.454 1.00 92.81 125 LEU A N 1
ATOM 983 C CA . LEU A 1 125 ? -0.195 -2.173 -7.441 1.00 92.81 125 LEU A CA 1
ATOM 984 C C . LEU A 1 125 ? 0.060 -3.361 -8.376 1.00 92.81 125 LEU A C 1
ATOM 986 O O . LEU A 1 125 ? 1.017 -3.333 -9.146 1.00 92.81 125 LEU A O 1
ATOM 990 N N . ALA A 1 126 ? -0.810 -4.372 -8.363 1.00 91.06 126 ALA A N 1
ATOM 991 C CA . ALA A 1 126 ? -0.679 -5.534 -9.234 1.00 91.06 126 ALA A CA 1
ATOM 992 C C . ALA A 1 126 ? -0.842 -5.183 -10.726 1.00 91.06 126 ALA A C 1
ATOM 994 O O . ALA A 1 126 ? -0.196 -5.801 -11.575 1.00 91.06 126 ALA A O 1
ATOM 995 N N . LEU A 1 127 ? -1.703 -4.216 -11.068 1.00 90.44 127 LEU A N 1
ATOM 996 C CA . LEU A 1 127 ? -1.828 -3.689 -12.433 1.00 90.44 127 LEU A CA 1
ATOM 997 C C . LEU A 1 127 ? -0.549 -2.966 -12.864 1.00 90.44 127 LEU A C 1
ATOM 999 O O . LEU A 1 127 ? 0.050 -3.343 -13.873 1.00 90.44 127 LEU A O 1
ATOM 1003 N N . ALA A 1 128 ? -0.083 -2.020 -12.051 1.00 89.50 128 ALA A N 1
ATOM 1004 C CA . ALA A 1 128 ? 1.123 -1.250 -12.332 1.00 89.50 128 ALA A CA 1
ATOM 1005 C C . ALA A 1 128 ? 2.373 -2.144 -12.441 1.00 89.50 128 ALA A C 1
ATOM 1007 O O . ALA A 1 128 ? 3.237 -1.928 -13.292 1.00 89.50 128 ALA A O 1
ATOM 1008 N N . GLU A 1 129 ? 2.483 -3.187 -11.610 1.00 90.50 129 GLU A N 1
ATOM 1009 C CA . GLU A 1 129 ? 3.585 -4.151 -11.684 1.00 90.50 129 GLU A CA 1
ATOM 1010 C C . GLU A 1 129 ? 3.604 -4.895 -13.023 1.00 90.50 129 GLU A C 1
ATOM 1012 O O . GLU A 1 129 ? 4.673 -5.034 -13.622 1.00 90.50 129 GLU A O 1
ATOM 1017 N N . ARG A 1 130 ? 2.440 -5.324 -13.531 1.00 90.06 130 ARG A N 1
ATOM 1018 C CA . ARG A 1 130 ? 2.339 -5.969 -14.852 1.00 90.06 130 ARG A CA 1
ATOM 1019 C C . ARG A 1 130 ? 2.765 -5.027 -15.973 1.00 90.06 130 ARG A C 1
ATOM 1021 O O . ARG A 1 130 ? 3.546 -5.419 -16.835 1.00 90.06 130 ARG A O 1
ATOM 1028 N N . GLU A 1 131 ? 2.329 -3.778 -15.932 1.00 87.50 131 GLU A N 1
ATOM 1029 C CA . GLU A 1 131 ? 2.656 -2.788 -16.963 1.00 87.50 131 GLU A CA 1
ATOM 1030 C C . GLU A 1 131 ? 4.146 -2.437 -16.983 1.00 87.50 131 GLU A C 1
ATOM 1032 O O . GLU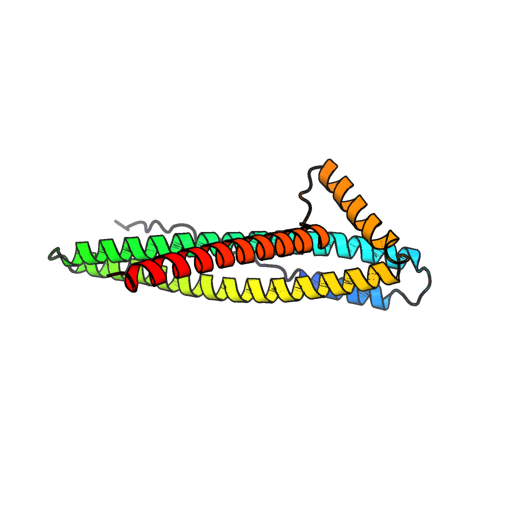 A 1 131 ? 4.747 -2.322 -18.054 1.00 87.50 131 GLU A O 1
ATOM 1037 N N . VAL A 1 132 ? 4.789 -2.335 -15.814 1.00 87.75 132 VAL A N 1
ATOM 1038 C CA . VAL A 1 132 ? 6.247 -2.159 -15.741 1.00 87.75 132 VAL A CA 1
ATOM 1039 C C . VAL A 1 132 ? 6.985 -3.375 -16.297 1.00 87.75 132 VAL A C 1
ATOM 1041 O O . VAL A 1 132 ? 8.006 -3.198 -16.969 1.00 87.75 132 VAL A O 1
ATOM 1044 N N . GLN A 1 133 ? 6.487 -4.595 -16.077 1.00 86.06 133 GLN A N 1
ATOM 1045 C CA . GLN A 1 133 ? 7.068 -5.800 -16.678 1.00 86.06 133 GLN A CA 1
ATOM 1046 C C . GLN A 1 133 ? 6.948 -5.793 -18.207 1.00 86.06 133 GLN A C 1
ATOM 1048 O O . GLN A 1 133 ? 7.929 -6.059 -18.908 1.00 86.06 133 GLN A O 1
ATOM 1053 N N . GLU A 1 134 ? 5.783 -5.421 -18.736 1.00 84.50 134 GLU A N 1
ATOM 1054 C CA . GLU A 1 134 ? 5.548 -5.295 -20.177 1.00 84.50 134 GLU A CA 1
ATOM 1055 C C . GLU A 1 134 ? 6.449 -4.226 -20.809 1.00 84.50 134 GLU A C 1
ATOM 1057 O O . GLU A 1 134 ? 7.159 -4.512 -21.779 1.00 84.50 134 GLU A O 1
ATOM 1062 N N . MET A 1 135 ? 6.515 -3.025 -20.223 1.00 85.19 135 MET A N 1
ATOM 1063 C CA . MET A 1 135 ? 7.417 -1.960 -20.679 1.00 85.19 135 MET A CA 1
ATOM 1064 C C . MET A 1 135 ? 8.887 -2.395 -20.609 1.00 85.19 135 MET A C 1
ATOM 1066 O O . MET A 1 135 ? 9.671 -2.102 -21.513 1.00 85.19 135 MET A O 1
ATOM 1070 N N . SER A 1 136 ? 9.273 -3.148 -19.574 1.00 85.81 136 SER A N 1
ATOM 1071 C CA . SER A 1 136 ? 10.640 -3.660 -19.418 1.00 85.81 136 SER A CA 1
ATOM 1072 C C . SER A 1 136 ? 10.983 -4.695 -20.491 1.00 85.81 136 SER A C 1
ATOM 1074 O O . SER A 1 136 ? 12.112 -4.729 -20.986 1.00 85.81 136 SER A O 1
ATOM 1076 N N . ALA A 1 137 ? 10.026 -5.535 -20.894 1.00 84.12 137 ALA A N 1
ATOM 1077 C CA . ALA A 1 137 ? 10.191 -6.459 -22.013 1.00 84.12 137 ALA A CA 1
ATOM 1078 C C . ALA A 1 137 ? 10.326 -5.717 -23.354 1.00 84.12 137 ALA A C 1
ATOM 1080 O O . ALA A 1 137 ? 11.248 -6.012 -24.121 1.00 84.12 137 ALA A O 1
ATOM 1081 N N . GLN A 1 138 ? 9.480 -4.710 -23.604 1.00 82.56 138 GLN A N 1
ATOM 1082 C CA . GLN A 1 138 ? 9.560 -3.864 -24.802 1.00 82.56 138 GLN A CA 1
ATOM 1083 C C . GLN A 1 138 ? 10.914 -3.154 -24.890 1.00 82.56 138 GLN A C 1
ATOM 1085 O O . GLN A 1 138 ? 11.593 -3.229 -25.915 1.00 82.56 138 GLN A O 1
ATOM 1090 N N . TYR A 1 139 ? 11.369 -2.554 -23.793 1.00 84.31 139 TYR A N 1
ATOM 1091 C CA . TYR A 1 139 ? 12.660 -1.879 -23.740 1.00 84.31 139 TYR A CA 1
ATOM 1092 C C . TYR A 1 139 ? 13.837 -2.830 -23.960 1.00 84.31 139 TYR A C 1
ATOM 1094 O O . TYR A 1 139 ? 14.728 -2.509 -24.742 1.00 84.31 139 TYR A O 1
ATOM 1102 N N . ARG A 1 140 ? 13.834 -4.031 -23.362 1.00 84.00 140 ARG A N 1
ATOM 1103 C CA . ARG A 1 140 ? 14.857 -5.049 -23.661 1.00 84.00 140 ARG A CA 1
ATOM 1104 C C . ARG A 1 140 ? 14.869 -5.401 -25.146 1.00 84.00 140 ARG A C 1
ATOM 1106 O O . ARG A 1 140 ? 15.942 -5.485 -25.726 1.00 84.00 140 ARG A O 1
ATOM 1113 N N . SER A 1 141 ? 13.712 -5.561 -25.783 1.00 82.12 141 SER A N 1
ATOM 1114 C CA . SER A 1 141 ? 13.663 -5.856 -27.220 1.00 82.12 141 SER A CA 1
ATOM 1115 C C . SER A 1 141 ? 14.221 -4.711 -28.083 1.00 82.12 141 SER A C 1
ATOM 1117 O O . SER A 1 141 ? 14.950 -4.966 -29.038 1.00 82.12 141 SER A O 1
ATOM 1119 N N . ALA A 1 142 ? 13.964 -3.456 -27.699 1.00 80.62 142 ALA A N 1
ATOM 1120 C CA . ALA A 1 142 ? 14.404 -2.265 -28.425 1.00 80.62 142 ALA A CA 1
ATOM 1121 C C . ALA A 1 142 ? 15.885 -1.906 -28.188 1.00 80.62 142 ALA A C 1
ATOM 1123 O O . ALA A 1 142 ? 16.560 -1.423 -29.094 1.00 80.62 142 ALA A O 1
ATOM 1124 N N . ALA A 1 143 ? 16.403 -2.147 -26.981 1.00 76.44 143 ALA A N 1
ATOM 1125 C CA . ALA A 1 143 ? 17.734 -1.728 -26.533 1.00 76.44 143 ALA A CA 1
ATOM 1126 C C . ALA A 1 143 ? 18.805 -2.839 -26.610 1.00 76.44 143 ALA A C 1
ATOM 1128 O O . ALA A 1 143 ? 19.861 -2.727 -25.986 1.00 76.44 143 ALA A O 1
ATOM 1129 N N . GLY A 1 144 ? 18.553 -3.919 -27.358 1.00 74.69 144 GLY A N 1
ATOM 1130 C CA . GLY A 1 144 ? 19.534 -4.993 -27.575 1.00 74.69 144 GLY A CA 1
ATOM 1131 C C . GLY A 1 144 ? 19.626 -6.028 -26.444 1.00 74.69 144 GLY A C 1
ATOM 1132 O O . GLY A 1 144 ? 20.682 -6.612 -26.216 1.00 74.69 144 GLY A O 1
ATOM 1133 N N . GLY A 1 145 ? 18.532 -6.269 -25.723 1.00 68.38 145 GLY A N 1
ATOM 1134 C CA . GLY A 1 145 ? 18.395 -7.329 -24.726 1.00 68.38 145 GLY A CA 1
ATOM 1135 C C . GLY A 1 145 ? 18.928 -6.939 -23.348 1.00 68.38 145 GLY A C 1
ATOM 1136 O O . GLY A 1 145 ? 18.442 -6.000 -22.716 1.00 68.38 145 GLY A O 1
ATOM 1137 N N . THR A 1 146 ? 19.915 -7.689 -22.855 1.00 65.81 146 THR A N 1
ATOM 1138 C CA . THR A 1 146 ? 20.500 -7.533 -21.508 1.00 65.81 146 THR A CA 1
ATOM 1139 C C . THR A 1 146 ? 21.202 -6.187 -21.311 1.00 65.81 146 THR A C 1
ATOM 1141 O O . THR A 1 146 ? 21.131 -5.618 -20.221 1.00 65.81 146 THR A O 1
ATOM 1144 N N . ALA A 1 147 ? 21.799 -5.628 -22.369 1.00 69.12 147 ALA A N 1
ATOM 1145 C CA . ALA A 1 147 ? 22.422 -4.302 -22.348 1.00 69.12 147 ALA A CA 1
ATOM 1146 C C . ALA A 1 147 ? 21.415 -3.184 -22.018 1.00 69.12 147 ALA A C 1
ATOM 1148 O O . ALA A 1 147 ? 21.748 -2.232 -21.310 1.00 69.12 147 ALA A O 1
ATOM 1149 N N . GLY A 1 148 ? 20.164 -3.338 -22.465 1.00 71.00 148 GLY A N 1
ATOM 1150 C CA . GLY A 1 148 ? 19.068 -2.444 -22.111 1.00 71.00 148 GLY A CA 1
ATOM 1151 C C . 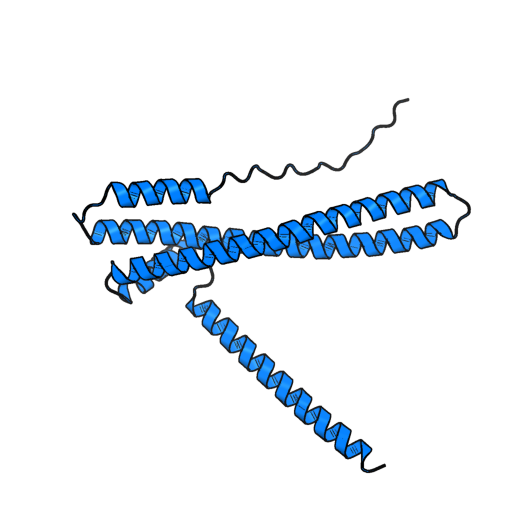GLY A 1 148 ? 18.835 -2.419 -20.603 1.00 71.00 148 GLY A C 1
ATOM 1152 O O . GLY A 1 148 ? 18.934 -1.356 -19.989 1.00 71.00 148 GLY A O 1
ATOM 1153 N N . SER A 1 149 ? 18.587 -3.587 -20.000 1.00 68.75 149 SER A N 1
ATOM 1154 C CA . SER A 1 149 ? 18.314 -3.710 -18.556 1.00 68.75 149 SER A CA 1
ATOM 1155 C C . SER A 1 149 ? 19.432 -3.101 -17.709 1.00 68.75 149 SER A C 1
ATOM 1157 O O . SER A 1 149 ? 19.176 -2.214 -16.895 1.00 68.75 149 SER A O 1
ATOM 1159 N N . ALA A 1 150 ? 20.684 -3.471 -18.003 1.00 75.62 150 ALA A N 1
ATOM 1160 C CA . ALA A 1 150 ? 21.860 -2.961 -17.301 1.00 75.62 150 ALA A CA 1
ATOM 1161 C C . ALA A 1 150 ? 21.972 -1.430 -17.362 1.00 75.62 150 ALA A C 1
ATOM 1163 O O . ALA A 1 150 ? 22.408 -0.795 -16.401 1.00 75.62 150 ALA A O 1
ATOM 1164 N N . SER A 1 151 ? 21.543 -0.826 -18.473 1.00 78.50 151 SER A N 1
ATOM 1165 C CA . SER A 1 151 ? 21.509 0.623 -18.621 1.00 78.50 151 SER A CA 1
ATOM 1166 C C . SER A 1 151 ? 20.509 1.260 -17.651 1.00 78.50 151 SER A C 1
ATOM 1168 O O . SER A 1 151 ? 20.853 2.250 -17.002 1.00 78.50 151 SER A O 1
ATOM 1170 N N . VAL A 1 152 ? 19.274 0.750 -17.530 1.00 77.31 152 VAL A N 1
ATOM 1171 C CA . VAL A 1 152 ? 18.262 1.296 -16.589 1.00 77.31 152 VAL A CA 1
ATOM 1172 C C . VAL A 1 152 ? 18.747 1.175 -15.150 1.00 77.31 152 VAL A C 1
ATOM 1174 O O . VAL A 1 152 ? 18.627 2.124 -14.379 1.00 77.31 152 VAL A O 1
ATOM 1177 N N . ASP A 1 153 ? 19.370 0.049 -14.814 1.00 79.00 153 ASP A N 1
ATOM 1178 C CA . ASP A 1 153 ? 19.967 -0.147 -13.497 1.00 79.00 153 ASP A CA 1
ATOM 1179 C C . ASP A 1 153 ? 21.133 0.807 -13.233 1.00 79.00 153 ASP A C 1
ATOM 1181 O O . ASP A 1 153 ? 21.283 1.287 -12.114 1.00 79.00 153 ASP A O 1
ATOM 1185 N N . ALA A 1 154 ? 21.947 1.125 -14.243 1.00 83.38 154 ALA A N 1
ATOM 1186 C CA . ALA A 1 154 ? 22.984 2.149 -14.125 1.00 83.38 154 ALA A CA 1
ATOM 1187 C C . ALA A 1 154 ? 22.388 3.546 -13.879 1.00 83.38 154 ALA A C 1
ATOM 1189 O O . ALA A 1 154 ? 22.848 4.235 -12.979 1.00 83.38 154 ALA A O 1
ATOM 1190 N N . ALA A 1 155 ? 21.308 3.915 -14.583 1.00 82.25 155 ALA A N 1
ATOM 1191 C CA . ALA A 1 155 ? 20.600 5.180 -14.336 1.00 82.25 155 ALA A CA 1
ATOM 1192 C C . ALA A 1 155 ? 20.139 5.300 -12.884 1.00 82.25 155 ALA A C 1
ATOM 1194 O O . ALA A 1 155 ? 20.280 6.347 -12.261 1.00 82.25 155 ALA A O 1
ATOM 1195 N N . TRP A 1 156 ? 19.573 4.216 -12.356 1.00 82.06 156 TRP A N 1
ATOM 1196 C CA . TRP A 1 156 ? 19.123 4.186 -10.975 1.00 82.06 156 TRP A CA 1
ATOM 1197 C C . TRP A 1 156 ? 20.281 4.323 -9.992 1.00 82.06 156 TRP A C 1
ATOM 1199 O O . TRP A 1 156 ? 20.136 5.071 -9.034 1.00 82.06 156 TRP A O 1
ATOM 1209 N N . ARG A 1 157 ? 21.431 3.683 -10.242 1.00 83.75 157 ARG A N 1
ATOM 1210 C CA . ARG A 1 157 ? 22.633 3.861 -9.406 1.00 83.75 157 ARG A CA 1
ATOM 1211 C C . ARG A 1 157 ? 23.126 5.310 -9.401 1.00 83.75 157 ARG A C 1
ATOM 1213 O O . ARG A 1 157 ? 23.527 5.806 -8.353 1.00 83.75 157 ARG A O 1
ATOM 1220 N N . ASP A 1 158 ? 23.065 5.996 -10.540 1.00 83.06 158 ASP A N 1
ATOM 1221 C CA . ASP A 1 158 ? 23.443 7.412 -10.625 1.00 83.06 158 ASP A CA 1
ATOM 1222 C C . ASP A 1 158 ? 22.469 8.297 -9.829 1.00 83.06 158 ASP A C 1
ATOM 1224 O O . ASP A 1 158 ? 22.889 9.198 -9.100 1.00 83.06 158 ASP A O 1
ATOM 1228 N N . LEU A 1 159 ? 21.165 8.008 -9.910 1.00 79.19 159 LEU A N 1
ATOM 1229 C CA . LEU A 1 159 ? 20.145 8.689 -9.109 1.00 79.19 159 LEU A CA 1
ATOM 1230 C C . LEU A 1 159 ? 20.306 8.400 -7.607 1.00 79.19 159 LEU A C 1
ATOM 1232 O O . LEU A 1 159 ? 20.158 9.315 -6.800 1.00 79.19 159 LEU A O 1
ATOM 1236 N N . GLU A 1 160 ? 20.657 7.170 -7.219 1.00 82.44 160 GLU A N 1
ATOM 1237 C CA . GLU A 1 160 ? 20.973 6.812 -5.826 1.00 82.44 160 GLU A CA 1
ATOM 1238 C C . GLU A 1 160 ? 22.171 7.581 -5.291 1.00 82.44 160 GLU A C 1
ATOM 1240 O O . GLU A 1 160 ? 22.122 8.111 -4.182 1.00 82.44 160 GLU A O 1
ATOM 1245 N N . ALA A 1 161 ? 23.237 7.689 -6.086 1.00 77.81 161 ALA A N 1
ATOM 1246 C CA . ALA A 1 161 ? 24.405 8.481 -5.724 1.00 77.81 161 ALA A CA 1
ATOM 1247 C C . ALA A 1 161 ? 24.052 9.969 -5.529 1.00 77.81 161 ALA A C 1
ATOM 1249 O O . ALA A 1 161 ? 24.682 10.650 -4.721 1.00 77.81 161 ALA A O 1
ATOM 1250 N N . ALA A 1 162 ? 23.016 10.458 -6.219 1.00 75.12 162 ALA A N 1
ATOM 1251 C CA . ALA A 1 162 ? 22.448 11.794 -6.042 1.00 75.12 162 ALA A CA 1
ATOM 1252 C C . ALA A 1 162 ? 21.422 11.898 -4.888 1.00 75.12 162 ALA A C 1
ATOM 1254 O O . ALA A 1 162 ? 20.861 12.972 -4.665 1.00 75.12 162 ALA A O 1
ATOM 1255 N N . GLY A 1 163 ? 21.186 10.816 -4.139 1.00 74.19 163 GLY A N 1
ATOM 1256 C CA . GLY A 1 163 ? 20.301 10.775 -2.972 1.00 74.19 163 GLY A CA 1
ATOM 1257 C C . GLY A 1 163 ? 18.867 10.314 -3.251 1.00 74.19 163 GLY A C 1
ATOM 1258 O O . GLY A 1 163 ? 18.027 10.394 -2.353 1.00 74.19 163 GLY A O 1
ATOM 1259 N N . ALA A 1 164 ? 18.556 9.831 -4.458 1.00 72.81 164 ALA A N 1
ATOM 1260 C CA . ALA A 1 164 ? 17.270 9.193 -4.729 1.00 72.81 164 ALA A CA 1
ATOM 1261 C C . ALA A 1 164 ? 17.196 7.805 -4.071 1.00 72.81 164 ALA A C 1
ATOM 1263 O O . ALA A 1 164 ? 18.194 7.107 -3.929 1.00 72.81 164 ALA A O 1
ATOM 1264 N N . THR A 1 165 ? 15.997 7.372 -3.686 1.00 73.31 165 THR A N 1
ATOM 1265 C CA . THR A 1 165 ? 15.788 6.005 -3.183 1.00 73.31 165 THR A CA 1
ATOM 1266 C C . THR A 1 165 ? 15.454 5.088 -4.351 1.00 73.31 165 THR A C 1
ATOM 1268 O O . THR A 1 165 ? 14.467 5.318 -5.054 1.00 73.31 165 THR A O 1
ATOM 1271 N N . ARG A 1 166 ? 16.266 4.052 -4.579 1.00 74.56 166 ARG A N 1
ATOM 1272 C CA . ARG A 1 166 ? 16.014 3.095 -5.657 1.00 74.56 166 ARG A CA 1
ATOM 1273 C C . ARG A 1 166 ? 14.910 2.107 -5.282 1.00 74.56 166 ARG A C 1
ATOM 1275 O O . ARG A 1 166 ? 14.945 1.523 -4.199 1.00 74.56 166 ARG A O 1
ATOM 1282 N N . PRO A 1 167 ? 13.966 1.848 -6.200 1.00 68.25 167 PRO A N 1
ATOM 1283 C CA . PRO A 1 167 ? 13.067 0.708 -6.090 1.00 68.25 167 PRO A CA 1
ATOM 1284 C C . PRO A 1 167 ? 13.863 -0.597 -6.084 1.00 68.25 167 PRO A C 1
ATOM 1286 O O . PRO A 1 167 ? 14.702 -0.786 -6.965 1.00 68.25 167 PRO A O 1
ATOM 1289 N N . ALA A 1 168 ? 13.534 -1.534 -5.187 1.00 67.12 168 ALA A N 1
ATOM 1290 C CA . ALA A 1 168 ? 14.056 -2.902 -5.262 1.00 67.12 168 ALA A CA 1
ATOM 1291 C C . ALA A 1 168 ? 13.919 -3.423 -6.701 1.00 67.12 168 ALA A C 1
ATOM 1293 O O . ALA A 1 168 ? 12.813 -3.393 -7.267 1.00 67.12 168 ALA A O 1
ATOM 1294 N N . SER A 1 169 ? 15.041 -3.824 -7.301 1.00 66.81 169 SER A N 1
ATOM 1295 C CA . SER A 1 169 ? 15.057 -4.343 -8.664 1.00 66.81 169 SER A CA 1
ATOM 1296 C C . SER A 1 169 ? 14.311 -5.675 -8.726 1.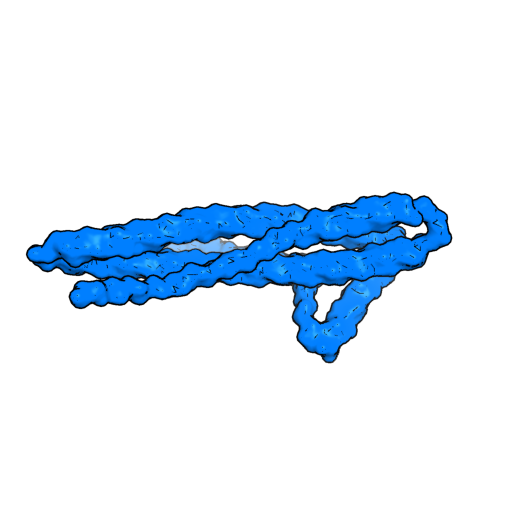00 66.81 169 SER A C 1
ATOM 1298 O O . SER A 1 169 ? 14.047 -6.302 -7.699 1.00 66.81 169 SER A O 1
ATOM 1300 N N . ASP A 1 170 ? 13.921 -6.101 -9.925 1.00 63.03 170 ASP A N 1
ATOM 1301 C CA . ASP A 1 170 ? 13.252 -7.397 -10.073 1.00 63.03 170 ASP A CA 1
ATOM 1302 C C . ASP A 1 170 ? 14.190 -8.542 -9.641 1.00 63.03 170 ASP A C 1
ATOM 1304 O O . ASP A 1 170 ? 13.748 -9.466 -8.968 1.00 63.03 170 ASP A O 1
ATOM 1308 N N . GLU A 1 171 ? 15.502 -8.397 -9.869 1.00 63.81 171 GLU A N 1
ATOM 1309 C CA . GLU A 1 171 ? 16.531 -9.307 -9.347 1.00 63.81 171 GLU A CA 1
ATOM 1310 C C . GLU A 1 171 ? 16.567 -9.319 -7.807 1.00 63.81 171 GLU A C 1
ATOM 1312 O O . GLU A 1 171 ? 16.620 -10.389 -7.202 1.00 63.81 171 GLU A O 1
ATOM 1317 N N . ASP A 1 172 ? 16.475 -8.155 -7.150 1.00 71.00 172 ASP A N 1
ATOM 1318 C CA . ASP A 1 172 ? 16.442 -8.075 -5.680 1.00 71.00 172 ASP A CA 1
ATOM 1319 C C . ASP A 1 172 ? 15.204 -8.773 -5.097 1.00 71.00 172 ASP A C 1
ATOM 1321 O O . ASP A 1 172 ? 15.274 -9.383 -4.026 1.00 71.00 172 ASP A O 1
ATOM 1325 N N . ARG A 1 173 ? 14.062 -8.697 -5.795 1.00 68.81 173 ARG A N 1
ATOM 1326 C CA . ARG A 1 173 ? 12.817 -9.361 -5.381 1.00 68.81 173 ARG A CA 1
ATOM 1327 C C . ARG A 1 173 ? 12.895 -10.868 -5.565 1.00 68.81 173 ARG A C 1
ATOM 1329 O O . ARG A 1 173 ? 12.568 -11.589 -4.627 1.00 68.81 173 ARG A O 1
ATOM 1336 N N . ASP A 1 174 ? 13.391 -11.334 -6.708 1.00 70.44 174 ASP A N 1
ATOM 1337 C CA . ASP A 1 174 ? 13.582 -12.763 -6.970 1.00 70.44 174 ASP A CA 1
ATOM 1338 C C . ASP A 1 174 ? 14.523 -13.394 -5.934 1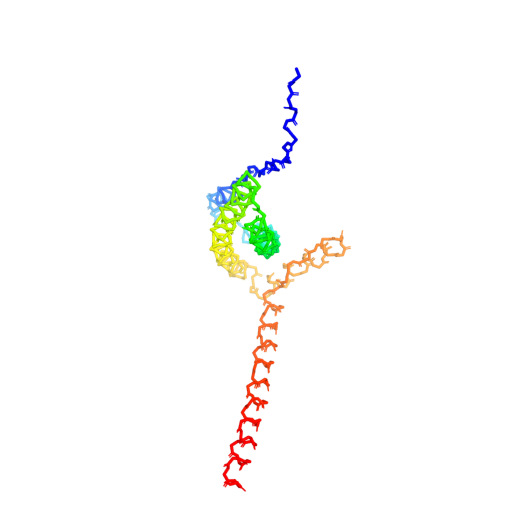.00 70.44 174 ASP A C 1
ATOM 1340 O O . ASP A 1 174 ? 14.264 -14.486 -5.418 1.00 70.44 174 ASP A O 1
ATOM 1344 N N . VAL A 1 175 ? 15.589 -12.676 -5.565 1.00 76.94 175 VAL A N 1
ATOM 1345 C CA . VAL A 1 175 ? 16.496 -13.085 -4.488 1.00 76.94 175 VAL A CA 1
ATOM 1346 C C . VAL A 1 175 ? 15.767 -13.117 -3.144 1.00 76.94 175 VAL A C 1
ATOM 1348 O O . VAL A 1 175 ? 15.872 -14.116 -2.433 1.00 76.94 175 VAL A O 1
ATOM 1351 N N . ALA A 1 176 ? 15.003 -12.078 -2.793 1.00 74.75 176 ALA A N 1
ATOM 1352 C CA . ALA A 1 176 ? 14.268 -12.014 -1.528 1.00 74.75 176 ALA A CA 1
ATOM 1353 C C . ALA A 1 176 ? 13.200 -13.117 -1.394 1.00 74.75 176 ALA A C 1
ATOM 1355 O O . ALA A 1 176 ? 13.043 -13.698 -0.316 1.00 74.75 176 ALA A O 1
ATOM 1356 N N . ASP A 1 177 ? 12.495 -13.441 -2.477 1.00 75.00 177 ASP A N 1
ATOM 1357 C CA . ASP A 1 177 ? 11.488 -14.501 -2.505 1.00 75.00 177 ASP A CA 1
ATOM 1358 C C . ASP A 1 177 ? 12.118 -15.895 -2.447 1.00 75.00 177 ASP A C 1
ATOM 1360 O O . ASP A 1 177 ? 11.617 -16.767 -1.731 1.00 75.00 177 ASP A O 1
ATOM 1364 N N . ALA A 1 178 ? 13.255 -16.108 -3.116 1.00 78.81 178 ALA A N 1
ATOM 1365 C CA . ALA A 1 178 ? 14.034 -17.334 -2.963 1.00 78.81 178 ALA A CA 1
ATOM 1366 C C . ALA A 1 178 ? 14.526 -17.514 -1.516 1.00 78.81 178 ALA A C 1
ATOM 1368 O O . ALA A 1 178 ? 14.468 -18.617 -0.966 1.00 78.81 178 ALA A O 1
ATOM 1369 N N . ASP A 1 179 ? 14.969 -16.432 -0.875 1.00 81.44 179 ASP A N 1
ATOM 1370 C CA . ASP A 1 179 ? 15.432 -16.447 0.512 1.00 81.44 179 ASP A CA 1
ATOM 1371 C C . ASP A 1 179 ? 14.292 -16.744 1.499 1.00 81.44 179 ASP A C 1
ATOM 1373 O O . ASP A 1 179 ? 14.469 -17.500 2.457 1.00 81.44 179 ASP A O 1
ATOM 1377 N N . ARG A 1 180 ? 13.093 -16.204 1.239 1.00 84.44 180 ARG A N 1
ATOM 1378 C CA . ARG A 1 180 ? 11.873 -16.496 2.006 1.00 84.44 180 ARG A CA 1
ATOM 1379 C C . ARG A 1 180 ? 11.496 -17.976 1.923 1.00 84.44 180 ARG A C 1
ATOM 1381 O O . ARG A 1 180 ? 11.319 -18.599 2.967 1.00 84.44 180 ARG A O 1
ATOM 1388 N N . ARG A 1 181 ? 11.468 -18.551 0.715 1.00 87.12 181 ARG A N 1
ATOM 1389 C CA . ARG A 1 181 ? 11.159 -19.978 0.496 1.00 87.12 181 ARG A CA 1
ATOM 1390 C C . ARG A 1 181 ? 12.125 -20.895 1.246 1.00 87.12 181 ARG A C 1
ATOM 1392 O O . ARG A 1 181 ? 11.690 -21.799 1.948 1.00 87.12 181 ARG A O 1
ATOM 1399 N N . ARG A 1 182 ? 13.430 -20.601 1.209 1.00 86.94 182 ARG A N 1
ATOM 1400 C CA . ARG A 1 182 ? 14.444 -21.363 1.967 1.00 86.94 182 ARG A CA 1
ATOM 1401 C C . ARG A 1 182 ? 14.204 -21.330 3.478 1.00 86.94 182 ARG A C 1
ATOM 1403 O O . ARG A 1 182 ? 14.417 -22.327 4.170 1.00 86.94 182 ARG A O 1
ATOM 1410 N N . ARG A 1 183 ? 13.782 -20.182 4.019 1.00 85.88 183 ARG A N 1
ATOM 1411 C CA . ARG A 1 183 ? 13.454 -20.054 5.450 1.00 85.88 183 ARG A CA 1
ATOM 1412 C C . ARG A 1 183 ? 12.207 -20.858 5.801 1.00 85.88 183 ARG A C 1
ATOM 1414 O O . ARG A 1 183 ? 12.217 -21.537 6.823 1.00 85.88 183 ARG A O 1
ATOM 1421 N N . GLU A 1 184 ? 11.179 -20.819 4.959 1.00 88.50 184 GLU A N 1
ATOM 1422 C CA . GLU A 1 184 ? 9.951 -21.608 5.127 1.00 88.50 184 GLU A CA 1
ATOM 1423 C C . GLU A 1 184 ? 10.240 -23.114 5.110 1.00 88.50 184 GLU A C 1
ATOM 1425 O O . GLU A 1 184 ? 9.844 -23.812 6.042 1.00 88.50 184 GLU A O 1
ATOM 1430 N N . GLU A 1 185 ? 11.037 -23.594 4.151 1.00 90.75 185 GLU A N 1
ATOM 1431 C CA . GLU A 1 185 ? 11.503 -24.988 4.088 1.00 90.75 185 GLU A CA 1
ATOM 1432 C C . GLU A 1 185 ? 12.275 -25.391 5.357 1.00 90.75 185 GLU A C 1
ATOM 1434 O O . GLU A 1 185 ? 12.087 -26.479 5.907 1.00 90.75 185 GLU A O 1
ATOM 1439 N N . THR A 1 186 ? 13.120 -24.492 5.873 1.00 89.81 186 THR A N 1
ATOM 1440 C CA . THR A 1 186 ? 13.881 -24.732 7.109 1.00 89.81 186 THR A CA 1
ATOM 1441 C C . THR A 1 186 ? 12.958 -24.833 8.326 1.00 89.81 186 THR A C 1
ATOM 1443 O O . THR A 1 186 ? 13.135 -25.716 9.169 1.00 89.81 186 THR A O 1
ATOM 1446 N N . VAL A 1 187 ? 11.960 -23.950 8.430 1.00 90.25 187 VAL A N 1
ATOM 1447 C CA . VAL A 1 187 ? 10.961 -23.975 9.509 1.00 90.25 187 VAL A CA 1
ATOM 1448 C C . VAL A 1 187 ? 10.116 -25.245 9.425 1.00 90.25 187 VAL A C 1
ATOM 1450 O O . VAL A 1 187 ? 9.896 -25.901 10.445 1.00 90.25 187 VAL A O 1
ATOM 1453 N N . GLU A 1 188 ? 9.689 -25.640 8.228 1.00 88.81 188 GLU A N 1
ATOM 1454 C CA . GLU A 1 188 ? 8.907 -26.857 8.015 1.00 88.81 188 GLU A CA 1
ATOM 1455 C C . GLU A 1 188 ? 9.697 -28.113 8.413 1.00 88.81 188 GLU A C 1
ATOM 1457 O O . GLU A 1 188 ? 9.181 -28.969 9.139 1.00 88.81 188 GLU A O 1
ATOM 1462 N N . ALA A 1 189 ? 10.984 -28.183 8.059 1.00 90.19 189 ALA A N 1
ATOM 1463 C CA . ALA A 1 189 ? 11.873 -29.262 8.484 1.00 90.19 189 ALA A CA 1
ATOM 1464 C C . ALA A 1 189 ? 12.027 -29.328 10.018 1.00 90.19 189 ALA A C 1
ATOM 1466 O O . ALA A 1 189 ? 11.978 -30.413 10.609 1.00 90.19 189 ALA A O 1
ATOM 1467 N N . GLN A 1 190 ? 12.160 -28.178 10.689 1.00 87.56 190 GLN A N 1
ATOM 1468 C CA . GLN A 1 190 ? 12.224 -28.110 12.154 1.00 87.56 190 GLN A CA 1
ATOM 1469 C C . GLN A 1 190 ? 10.916 -28.573 12.810 1.00 87.56 190 GLN A C 1
ATOM 1471 O O . GLN A 1 190 ? 10.946 -29.331 13.785 1.00 87.56 190 GLN A O 1
ATOM 1476 N N . LEU A 1 191 ? 9.766 -28.170 12.264 1.00 88.12 191 LEU A N 1
ATOM 1477 C CA . LEU A 1 191 ? 8.452 -28.598 12.745 1.00 88.12 191 LEU A CA 1
ATOM 1478 C C . LEU A 1 191 ? 8.244 -30.106 12.564 1.00 88.12 191 LEU A C 1
ATOM 1480 O O . LEU A 1 191 ? 7.763 -30.771 13.487 1.00 88.12 191 LEU A O 1
ATOM 1484 N N . ALA A 1 192 ? 8.645 -30.666 11.420 1.00 89.69 192 ALA A N 1
ATOM 1485 C CA . ALA A 1 192 ? 8.573 -32.101 11.156 1.00 89.69 192 ALA A CA 1
ATOM 1486 C C . ALA A 1 192 ? 9.426 -32.908 12.151 1.00 89.69 192 ALA A C 1
ATOM 1488 O O . ALA A 1 192 ? 8.944 -33.884 12.733 1.00 89.69 192 ALA A O 1
ATOM 1489 N N . TYR A 1 193 ? 10.657 -32.459 12.420 1.00 87.12 193 TYR A N 1
ATOM 1490 C CA . TYR A 1 193 ? 11.547 -33.084 13.402 1.00 87.12 193 TYR A CA 1
ATOM 1491 C C . TYR A 1 193 ? 10.965 -33.060 14.827 1.00 87.12 193 TYR A C 1
ATOM 1493 O O . TYR A 1 193 ? 10.955 -34.081 15.522 1.00 87.12 193 TYR A O 1
ATOM 1501 N N . LEU A 1 194 ? 10.423 -31.917 15.263 1.00 87.00 194 LEU A N 1
ATOM 1502 C CA . LEU A 1 194 ? 9.792 -31.789 16.581 1.00 87.00 194 LEU A CA 1
ATOM 1503 C C . LEU A 1 194 ? 8.548 -32.677 16.710 1.00 87.00 194 LEU A C 1
ATOM 1505 O O . LEU A 1 194 ? 8.359 -33.321 17.745 1.00 87.00 194 LEU A O 1
ATOM 1509 N N . LYS A 1 195 ? 7.726 -32.754 15.656 1.00 87.12 195 LYS A N 1
ATOM 1510 C CA . LYS A 1 195 ? 6.532 -33.607 15.610 1.00 87.12 195 LYS A CA 1
ATOM 1511 C C . LYS A 1 195 ? 6.886 -35.094 15.708 1.00 87.12 195 LYS A C 1
ATOM 1513 O O . LYS A 1 195 ? 6.203 -35.814 16.434 1.00 87.12 195 LYS A O 1
ATOM 1518 N N . GLY A 1 196 ? 7.964 -35.532 15.053 1.00 85.56 196 GLY A N 1
ATOM 1519 C CA . GLY A 1 196 ? 8.501 -36.891 15.189 1.00 85.56 196 GLY A CA 1
ATOM 1520 C C . GLY A 1 196 ? 8.889 -37.215 16.635 1.00 85.56 196 GLY A C 1
ATOM 1521 O O . GLY A 1 196 ? 8.343 -38.142 17.229 1.00 85.56 196 GLY A O 1
ATOM 1522 N N . LYS A 1 197 ? 9.720 -36.368 17.264 1.00 81.50 197 LYS A N 1
ATOM 1523 C CA . LYS A 1 197 ? 10.137 -36.558 18.669 1.00 81.50 197 LYS A CA 1
ATOM 1524 C C . LYS A 1 197 ? 8.979 -36.568 19.671 1.00 81.50 197 LYS A C 1
ATOM 1526 O O . LYS A 1 197 ? 9.039 -37.287 20.669 1.00 81.50 197 LYS A O 1
ATOM 1531 N N . LEU A 1 198 ? 7.953 -35.744 19.454 1.00 76.50 198 LEU A N 1
ATOM 1532 C CA . LEU A 1 198 ? 6.755 -35.714 20.301 1.00 76.50 198 LEU A CA 1
ATOM 1533 C C . LEU A 1 198 ? 5.867 -36.948 20.100 1.00 76.50 198 LEU A C 1
ATOM 1535 O O . LEU A 1 198 ? 5.258 -37.412 21.064 1.00 76.50 198 LEU A O 1
ATOM 1539 N N . GLY A 1 199 ? 5.804 -37.483 18.878 1.00 72.06 199 GLY A N 1
ATOM 1540 C CA . GLY A 1 199 ? 5.100 -38.725 18.563 1.00 72.06 199 GLY A CA 1
ATOM 1541 C C . GLY A 1 199 ? 5.743 -39.949 19.215 1.00 72.06 199 GLY A C 1
ATOM 1542 O O . GLY A 1 199 ? 5.034 -40.751 19.824 1.00 72.06 199 GLY A O 1
ATOM 1543 N N . ASP A 1 200 ? 7.073 -40.040 19.174 1.00 61.59 200 ASP A N 1
ATOM 1544 C CA . ASP A 1 200 ? 7.828 -41.145 19.782 1.00 61.59 200 ASP A CA 1
ATOM 1545 C C . ASP A 1 200 ? 7.706 -41.139 21.310 1.00 61.59 200 ASP A C 1
ATOM 1547 O O . ASP A 1 200 ? 7.365 -42.156 21.915 1.00 61.59 200 ASP A O 1
ATOM 1551 N N . LYS A 1 201 ? 7.811 -39.962 21.944 1.00 58.47 201 LYS A N 1
ATOM 1552 C CA . LYS A 1 201 ? 7.593 -39.809 23.396 1.00 58.47 201 LYS A CA 1
ATOM 1553 C C . LYS A 1 201 ? 6.189 -40.194 23.872 1.00 58.47 201 LYS A C 1
ATOM 1555 O O . LYS A 1 201 ? 6.003 -40.426 25.065 1.00 58.47 201 LYS A O 1
ATOM 1560 N N . LYS A 1 202 ? 5.195 -40.202 22.981 1.00 57.56 202 LYS A N 1
ATOM 1561 C CA . LYS A 1 202 ? 3.807 -40.563 23.302 1.00 57.56 202 LYS A CA 1
ATOM 1562 C C . LYS A 1 202 ? 3.527 -42.058 23.107 1.00 57.56 202 LYS A C 1
ATOM 1564 O O . LYS A 1 202 ? 2.526 -42.535 23.622 1.00 57.56 202 LYS A O 1
ATOM 1569 N N . ARG A 1 203 ? 4.385 -42.780 22.374 1.00 55.50 203 ARG A N 1
ATOM 1570 C CA . ARG A 1 203 ? 4.311 -44.242 22.193 1.00 55.50 203 ARG A CA 1
ATOM 1571 C C . ARG A 1 203 ? 5.087 -45.025 23.253 1.00 55.50 203 ARG A C 1
ATOM 1573 O O . ARG A 1 203 ? 4.849 -46.214 23.408 1.00 55.50 203 ARG A O 1
ATOM 1580 N N . GLU A 1 204 ? 5.990 -44.361 23.966 1.00 51.66 204 GLU A N 1
ATOM 1581 C CA . GLU A 1 204 ? 6.839 -44.948 25.013 1.00 51.66 204 GLU A CA 1
ATOM 1582 C C . GLU A 1 204 ? 6.260 -44.776 26.438 1.00 51.66 204 GLU A C 1
ATOM 1584 O O . GLU A 1 204 ? 6.948 -45.028 27.426 1.00 51.66 204 GLU A O 1
ATOM 1589 N N . ARG A 1 205 ? 5.003 -44.323 26.557 1.00 44.22 205 ARG A N 1
ATOM 1590 C CA . ARG A 1 205 ? 4.255 -44.185 27.817 1.00 44.22 205 ARG A CA 1
ATOM 1591 C C . ARG A 1 205 ? 3.000 -45.039 27.827 1.00 44.22 205 ARG A C 1
ATOM 1593 O O . ARG A 1 205 ? 2.360 -45.130 26.758 1.00 44.22 205 ARG A O 1
#

Radius of gyration: 26.49 Å; chains: 1; bounding box: 50×75×74 Å

Secondary structure (DSSP, 8-state):
-----------PPP----HHHHHHHHHHHHHHH-SSS-HHHHHHHHHHHHHHHHHHHHHHHHHHHHHHHHHHHHHHHHHHHHHHHHHHTTSS-HHHHHHHHHHHHHHHHHHHHHHHHHHHHHHHHHHHHHHHHHHHHHHHHHTTTHHHHHHHHHHHHHHHHTTPPPPPPHHHHHHHHHHHHHHHHHHHHHHHHHHHHHHHHHH--